Protein AF-A0A3N5GF33-F1 (afdb_monomer)

Structure (mmCIF, N/CA/C/O backbone):
data_AF-A0A3N5GF33-F1
#
_entry.id   AF-A0A3N5GF33-F1
#
loop_
_atom_site.group_PDB
_atom_site.id
_atom_site.type_symbol
_atom_site.label_atom_id
_atom_site.label_alt_id
_atom_site.label_comp_id
_atom_site.label_asym_id
_atom_site.label_entity_id
_atom_site.label_seq_id
_atom_site.pdbx_PDB_ins_code
_atom_site.Cartn_x
_atom_site.Cartn_y
_atom_site.Cartn_z
_atom_site.occupancy
_atom_site.B_iso_or_equiv
_atom_site.auth_seq_id
_atom_site.auth_comp_id
_atom_site.auth_asym_id
_atom_site.auth_atom_id
_atom_site.pdbx_PDB_model_num
ATOM 1 N N . MET A 1 1 ? -25.783 -21.560 2.036 1.00 40.41 1 MET A N 1
ATOM 2 C CA . MET A 1 1 ? -25.844 -22.027 0.626 1.00 40.41 1 MET A CA 1
ATOM 3 C C . MET A 1 1 ? -25.198 -21.087 -0.409 1.00 40.41 1 MET A C 1
ATOM 5 O O . MET A 1 1 ? -24.976 -21.535 -1.526 1.00 40.41 1 MET A O 1
ATOM 9 N N . ALA A 1 2 ? -24.833 -19.836 -0.086 1.00 33.91 2 ALA A N 1
ATOM 10 C CA . ALA A 1 2 ? -24.201 -18.911 -1.046 1.00 33.91 2 ALA A CA 1
ATOM 11 C C . ALA A 1 2 ? -22.709 -19.205 -1.340 1.00 33.91 2 ALA A C 1
ATOM 13 O O . ALA A 1 2 ? -22.246 -19.000 -2.459 1.00 33.91 2 ALA A O 1
ATOM 14 N N . VAL A 1 3 ? -21.974 -19.772 -0.375 1.00 31.70 3 VAL A N 1
ATOM 15 C CA . VAL A 1 3 ? -20.529 -20.075 -0.493 1.00 31.70 3 VAL A CA 1
ATOM 16 C C . VAL A 1 3 ? -20.239 -21.172 -1.531 1.00 31.70 3 VAL A C 1
ATOM 18 O O . VAL A 1 3 ? -19.238 -21.122 -2.237 1.00 31.70 3 VAL A O 1
ATOM 21 N N . LEU A 1 4 ? -21.168 -22.116 -1.713 1.00 34.34 4 LEU A N 1
ATOM 22 C CA . LEU A 1 4 ? -21.047 -23.195 -2.702 1.00 34.34 4 LEU A CA 1
ATOM 23 C C . LEU A 1 4 ? -21.320 -22.743 -4.146 1.00 34.34 4 LEU A C 1
ATOM 25 O O . LEU A 1 4 ? -20.908 -23.430 -5.078 1.00 34.34 4 LEU A O 1
ATOM 29 N N . ARG A 1 5 ? -21.978 -21.592 -4.357 1.00 38.16 5 ARG A N 1
ATOM 30 C CA . ARG A 1 5 ? -22.194 -21.047 -5.709 1.00 38.16 5 ARG A CA 1
ATOM 31 C C . ARG A 1 5 ? -20.987 -20.261 -6.217 1.00 38.16 5 ARG A C 1
ATOM 33 O O . ARG A 1 5 ? -20.698 -20.358 -7.400 1.00 38.16 5 ARG A O 1
ATOM 40 N N . PHE A 1 6 ? -20.236 -19.594 -5.337 1.00 36.59 6 PHE A N 1
ATOM 41 C CA . PHE A 1 6 ? -19.015 -18.867 -5.714 1.00 36.59 6 PHE A CA 1
ATOM 42 C C . PHE A 1 6 ? -17.869 -19.801 -6.138 1.00 36.59 6 PHE A C 1
ATOM 44 O O . PHE A 1 6 ? -17.125 -19.491 -7.065 1.00 36.59 6 PHE A O 1
ATOM 51 N N . ALA A 1 7 ? -17.766 -20.982 -5.519 1.00 38.12 7 ALA A N 1
ATOM 52 C CA . ALA A 1 7 ? -16.772 -21.988 -5.898 1.00 38.12 7 ALA A CA 1
ATOM 53 C C . ALA A 1 7 ? -17.015 -22.564 -7.308 1.00 38.12 7 ALA A C 1
ATOM 55 O O . ALA A 1 7 ? -16.060 -22.850 -8.027 1.00 38.12 7 ALA A O 1
ATOM 56 N N . LYS A 1 8 ? -18.282 -22.679 -7.738 1.00 39.53 8 LYS A N 1
ATOM 57 C CA . LYS A 1 8 ? -18.630 -23.179 -9.078 1.00 39.53 8 LYS A CA 1
ATOM 58 C C . LYS A 1 8 ? -18.378 -22.159 -10.190 1.00 39.53 8 LYS A C 1
ATOM 60 O O . LYS A 1 8 ? -18.007 -22.562 -11.287 1.00 39.53 8 LYS A O 1
ATOM 65 N N . THR A 1 9 ? -18.512 -20.859 -9.927 1.00 40.44 9 THR A N 1
ATOM 66 C CA . THR A 1 9 ? -18.214 -19.825 -10.934 1.00 40.44 9 THR A CA 1
ATOM 67 C C . THR A 1 9 ? -16.718 -19.689 -11.215 1.00 40.44 9 THR A C 1
ATOM 69 O O . THR A 1 9 ? -16.348 -19.412 -12.351 1.00 40.44 9 THR A O 1
ATOM 72 N N . CYS A 1 10 ? -15.849 -19.952 -10.233 1.00 37.81 10 CYS A N 1
ATOM 73 C CA . CYS A 1 10 ? -14.400 -19.968 -10.463 1.00 37.81 10 CYS A CA 1
ATOM 74 C C . CYS A 1 10 ? -13.932 -21.186 -11.276 1.00 37.81 10 CYS A C 1
ATOM 76 O O . CYS A 1 10 ? -12.936 -21.088 -11.980 1.00 37.81 10 CYS A O 1
ATOM 78 N N . GLN A 1 11 ? -14.658 -22.308 -11.222 1.00 40.09 11 GLN A N 1
ATOM 79 C CA . GLN A 1 11 ? -14.333 -23.512 -11.996 1.00 40.09 11 GLN A CA 1
ATOM 80 C C . GLN A 1 11 ? -14.767 -23.409 -13.469 1.00 40.09 11 GLN A C 1
ATOM 82 O O . GLN A 1 11 ? -14.124 -23.982 -14.340 1.00 40.09 11 GLN A O 1
ATOM 87 N N . ALA A 1 12 ? -15.822 -22.641 -13.766 1.00 34.78 12 ALA A N 1
ATOM 88 C CA . ALA A 1 12 ? -16.356 -22.495 -15.125 1.00 34.78 12 ALA A CA 1
ATOM 89 C C . ALA A 1 12 ? -15.527 -21.564 -16.037 1.00 34.78 12 ALA A C 1
ATOM 91 O O . ALA A 1 12 ? -15.687 -21.597 -17.254 1.00 34.78 12 ALA A O 1
ATOM 92 N N . LEU A 1 13 ? -14.628 -20.748 -15.475 1.00 40.69 13 LEU A N 1
ATOM 93 C CA . LEU A 1 13 ? -13.699 -19.910 -16.248 1.00 40.69 13 LEU A CA 1
ATOM 94 C C . LEU A 1 13 ? -12.393 -20.637 -16.623 1.00 40.69 13 LEU A C 1
ATOM 96 O O . LEU A 1 13 ? -11.575 -20.071 -17.345 1.00 40.69 13 LEU A O 1
ATOM 100 N N . ASP A 1 14 ? -12.210 -21.882 -16.171 1.00 41.31 14 ASP A N 1
ATOM 101 C CA . ASP A 1 14 ? -10.966 -22.649 -16.340 1.00 41.31 14 ASP A CA 1
ATOM 102 C C . ASP A 1 14 ? -10.963 -23.535 -17.609 1.00 41.31 14 ASP A C 1
ATOM 104 O O . ASP A 1 14 ? -9.918 -24.010 -18.048 1.00 41.31 14 ASP A O 1
ATOM 108 N N . GLU A 1 15 ? -12.115 -23.726 -18.269 1.00 41.72 15 GLU A N 1
ATOM 109 C CA . GLU A 1 15 ? -12.218 -24.637 -19.426 1.00 41.72 15 GLU A CA 1
ATOM 110 C C . GLU A 1 15 ? -11.879 -24.001 -20.789 1.00 41.72 15 GLU A C 1
ATOM 112 O O . GLU A 1 15 ? -11.616 -24.722 -21.753 1.00 41.72 15 GLU A O 1
ATOM 117 N N . VAL A 1 16 ? -11.803 -22.669 -20.895 1.00 45.97 16 VAL A N 1
ATOM 118 C CA . VAL A 1 16 ? -11.575 -21.976 -22.188 1.00 45.97 16 VAL A CA 1
ATOM 119 C C . VAL A 1 16 ? -10.095 -21.609 -22.426 1.00 45.97 16 VAL A C 1
ATOM 121 O O . VAL A 1 16 ? -9.706 -21.249 -23.534 1.00 45.97 16 VAL A O 1
ATOM 124 N N . GLY A 1 17 ? -9.217 -21.764 -21.429 1.00 37.19 17 GLY A N 1
ATOM 125 C CA . GLY A 1 17 ? -7.840 -21.246 -21.459 1.00 37.19 17 GLY A CA 1
ATOM 126 C C . GLY A 1 17 ? -6.741 -22.303 -21.350 1.00 37.19 17 GLY A C 1
ATOM 127 O O . GLY A 1 17 ? -5.888 -22.224 -20.469 1.00 37.19 17 GLY A O 1
ATOM 128 N N . ARG A 1 18 ? -6.724 -23.307 -22.232 1.00 47.50 18 ARG A N 1
ATOM 129 C CA . ARG A 1 18 ? -5.668 -24.333 -22.253 1.00 47.50 18 ARG A CA 1
ATOM 130 C C . ARG A 1 18 ? -4.284 -23.686 -22.497 1.00 47.50 18 ARG A C 1
ATOM 132 O O . ARG A 1 18 ? -4.058 -23.093 -23.546 1.00 47.50 18 ARG A O 1
ATOM 139 N N . LYS A 1 19 ? -3.351 -23.939 -21.563 1.00 42.91 19 LYS A N 1
ATOM 140 C CA . LYS A 1 19 ? -1.894 -23.636 -21.539 1.00 42.91 19 LYS A CA 1
ATOM 141 C C . LYS A 1 19 ? -1.461 -22.346 -20.827 1.00 42.91 19 LYS A C 1
ATOM 143 O O . LYS A 1 19 ? -0.896 -21.441 -21.429 1.00 42.91 19 LYS A O 1
ATOM 148 N N . LYS A 1 20 ? -1.563 -22.366 -19.499 1.00 35.12 20 LYS A N 1
ATOM 149 C CA . LYS A 1 20 ? -0.428 -22.233 -18.563 1.00 35.12 20 LYS A CA 1
ATOM 150 C C . LYS A 1 20 ? -0.951 -22.688 -17.204 1.00 35.12 20 LYS A C 1
ATOM 152 O O . LYS A 1 20 ? -1.922 -22.120 -16.722 1.00 35.12 20 LYS A O 1
ATOM 157 N N . CYS A 1 21 ? -0.339 -23.708 -16.602 1.00 37.06 21 CYS A N 1
ATOM 158 C CA . CYS A 1 21 ? -0.572 -24.029 -15.197 1.00 37.06 21 CYS A CA 1
ATOM 159 C C . CYS A 1 21 ? -0.094 -22.836 -14.366 1.00 37.06 21 CYS A C 1
ATOM 161 O O . CYS A 1 21 ? 1.065 -22.770 -13.962 1.00 37.06 21 CYS A O 1
ATOM 163 N N . VAL A 1 22 ? -0.969 -21.855 -14.161 1.00 45.47 22 VAL A N 1
ATOM 164 C CA . VAL A 1 22 ? -0.790 -20.850 -13.125 1.00 45.47 22 VAL A CA 1
ATOM 165 C C . VAL A 1 22 ? -1.074 -21.603 -11.841 1.00 45.47 22 VAL A C 1
ATOM 167 O O . VAL A 1 22 ? -2.223 -21.749 -11.434 1.00 45.47 22 VAL A O 1
ATOM 170 N N . VAL A 1 23 ? -0.023 -22.159 -11.237 1.00 40.88 23 VAL A N 1
ATOM 171 C CA . VAL A 1 23 ? -0.086 -22.549 -9.832 1.00 40.88 23 VAL A CA 1
ATOM 172 C C . VAL A 1 23 ? -0.647 -21.319 -9.118 1.00 40.88 23 VAL A C 1
ATOM 174 O O . VAL A 1 23 ? -0.046 -20.251 -9.257 1.00 40.88 23 VAL A O 1
ATOM 177 N N . PRO A 1 24 ? -1.815 -21.398 -8.454 1.00 47.22 24 PRO A N 1
ATOM 178 C CA . PRO A 1 24 ? -2.313 -20.269 -7.690 1.00 47.22 24 PRO A CA 1
ATOM 179 C C . PRO A 1 24 ? -1.207 -19.903 -6.711 1.00 47.22 24 PRO A C 1
ATOM 181 O O . PRO A 1 24 ? -0.824 -20.730 -5.878 1.00 47.22 24 PRO A O 1
ATOM 184 N N . ASP A 1 25 ? -0.651 -18.710 -6.921 1.00 62.53 25 ASP A N 1
ATOM 185 C CA . ASP A 1 25 ? 0.503 -18.184 -6.211 1.00 62.53 25 ASP A CA 1
ATOM 186 C C . ASP A 1 25 ? 0.297 -18.455 -4.716 1.00 62.53 25 ASP A C 1
ATOM 188 O O . ASP A 1 25 ? -0.784 -18.195 -4.177 1.00 62.53 25 ASP A O 1
ATOM 192 N N . LEU A 1 26 ? 1.291 -19.050 -4.051 1.00 54.47 26 LEU A N 1
ATOM 193 C CA . LEU A 1 26 ? 1.230 -19.387 -2.624 1.00 54.47 26 LEU A CA 1
ATOM 194 C C . LEU A 1 26 ? 0.767 -18.170 -1.803 1.00 54.47 26 LEU A C 1
ATOM 196 O O . LEU A 1 26 ? 0.057 -18.323 -0.810 1.00 54.47 26 LEU A O 1
ATOM 200 N N . ARG A 1 27 ? 1.080 -16.964 -2.295 1.00 49.62 27 ARG A N 1
ATOM 201 C CA . ARG A 1 27 ? 0.626 -15.668 -1.786 1.00 49.62 27 ARG A CA 1
ATOM 202 C C . ARG A 1 27 ? -0.897 -15.496 -1.798 1.00 49.62 27 ARG A C 1
ATOM 204 O O . ARG A 1 27 ? -1.445 -15.018 -0.814 1.00 49.62 27 ARG A O 1
ATOM 211 N N . VAL A 1 28 ? -1.599 -15.937 -2.844 1.00 56.94 28 VAL A N 1
ATOM 212 C CA . VAL A 1 28 ? -3.072 -15.878 -2.943 1.00 56.94 28 VAL A CA 1
ATOM 213 C C . VAL A 1 28 ? -3.725 -16.858 -1.969 1.00 56.94 28 VAL A C 1
ATOM 215 O O . VAL A 1 28 ? -4.703 -16.520 -1.306 1.00 56.94 28 VAL A O 1
ATOM 218 N N . LYS A 1 29 ? -3.158 -18.061 -1.818 1.00 62.16 29 LYS A N 1
ATOM 219 C CA . LYS A 1 29 ? -3.646 -19.042 -0.836 1.00 62.16 29 LYS A CA 1
ATOM 220 C C . LYS A 1 29 ? -3.436 -18.563 0.600 1.00 62.16 29 LYS A C 1
ATOM 222 O O . LYS A 1 29 ? -4.350 -18.689 1.411 1.00 62.16 29 LYS A O 1
ATOM 227 N N . LEU A 1 30 ? -2.277 -17.970 0.899 1.00 59.03 30 LEU A N 1
ATOM 228 C CA . LEU A 1 30 ? -2.012 -17.351 2.199 1.00 59.03 30 LEU A CA 1
ATOM 229 C C . LEU A 1 30 ? -2.951 -16.166 2.451 1.00 59.03 30 LEU A C 1
ATOM 231 O O . LEU A 1 30 ? -3.489 -16.038 3.547 1.00 59.03 30 LEU A O 1
ATOM 235 N N . ALA A 1 31 ? -3.198 -15.342 1.428 1.00 56.88 31 ALA A N 1
ATOM 236 C CA . ALA A 1 31 ? -4.111 -14.213 1.519 1.00 56.88 31 ALA A CA 1
ATOM 237 C C . ALA A 1 31 ? -5.531 -14.673 1.885 1.00 56.88 31 ALA A C 1
ATOM 239 O O . ALA A 1 31 ? -6.108 -14.174 2.850 1.00 56.88 31 ALA A O 1
ATOM 240 N N . CYS A 1 32 ? -6.061 -15.685 1.190 1.00 57.69 32 CYS A N 1
ATOM 241 C CA . CYS A 1 32 ? -7.362 -16.274 1.507 1.00 57.69 32 CYS A CA 1
ATOM 242 C C . CYS A 1 32 ? -7.402 -16.919 2.901 1.00 57.69 32 CYS A C 1
ATOM 244 O O . CYS A 1 32 ? -8.411 -16.789 3.589 1.00 57.69 32 CYS A O 1
ATOM 246 N N . LEU A 1 33 ? -6.321 -17.577 3.336 1.00 62.50 33 LEU A N 1
ATOM 247 C CA . LEU A 1 33 ? -6.231 -18.189 4.665 1.00 62.50 33 LEU A CA 1
ATOM 248 C C . LEU A 1 33 ? -6.250 -17.131 5.777 1.00 62.50 33 LEU A C 1
ATOM 250 O O . LEU A 1 33 ? -6.974 -17.288 6.751 1.00 62.50 33 LEU A O 1
ATOM 254 N N . VAL A 1 34 ? -5.502 -16.038 5.615 1.00 62.59 34 VAL A N 1
ATOM 255 C CA . VAL A 1 34 ? -5.442 -14.938 6.590 1.00 62.59 34 VAL A CA 1
ATOM 256 C C . VAL A 1 34 ? -6.761 -14.162 6.640 1.00 62.59 34 VAL A C 1
ATOM 258 O O . VAL A 1 34 ? -7.210 -13.777 7.715 1.00 62.59 34 VAL A O 1
ATOM 261 N N . ILE A 1 35 ? -7.436 -13.976 5.500 1.00 61.88 35 ILE A N 1
ATOM 262 C CA . ILE A 1 35 ? -8.801 -13.429 5.478 1.00 61.88 35 ILE A CA 1
ATOM 263 C C . ILE A 1 35 ? -9.757 -14.389 6.204 1.00 61.88 35 ILE A C 1
ATOM 265 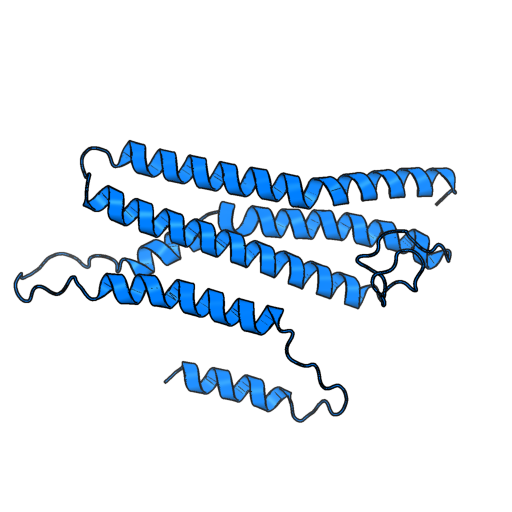O O . ILE A 1 35 ? -10.544 -13.953 7.040 1.00 61.88 35 ILE A O 1
ATOM 269 N N . ALA A 1 36 ? -9.665 -15.699 5.956 1.00 58.47 36 ALA A N 1
ATOM 270 C CA . ALA A 1 36 ? -10.501 -16.687 6.634 1.00 58.47 36 ALA A CA 1
ATOM 271 C C . ALA A 1 36 ? -10.257 -16.729 8.156 1.00 58.47 36 ALA A C 1
ATOM 273 O O . ALA A 1 36 ? -11.220 -16.814 8.917 1.00 58.47 36 ALA A O 1
ATOM 274 N N . THR A 1 37 ? -9.010 -16.603 8.624 1.00 59.44 37 THR A N 1
ATOM 275 C CA . THR A 1 37 ? -8.700 -16.559 10.064 1.00 59.44 37 THR A CA 1
ATOM 276 C C . THR A 1 37 ? -9.130 -15.243 10.714 1.00 59.44 37 THR A C 1
ATOM 278 O O . THR A 1 37 ? -9.663 -15.271 11.823 1.00 59.44 37 THR A O 1
ATOM 281 N N . LEU A 1 38 ? -9.010 -14.109 10.016 1.00 57.44 38 LEU A N 1
ATOM 282 C CA . LEU A 1 38 ? -9.509 -12.807 10.478 1.00 57.44 38 LEU A CA 1
ATOM 283 C C . LEU A 1 38 ? -11.019 -12.782 10.731 1.00 57.44 38 LEU A C 1
ATOM 285 O O . LEU A 1 38 ? -11.467 -12.075 11.630 1.00 57.44 38 LEU A O 1
ATOM 289 N N . PHE A 1 39 ? -11.801 -13.538 9.957 1.00 56.06 39 PHE A N 1
ATOM 290 C CA . PHE A 1 39 ? -13.246 -13.662 10.165 1.00 56.06 39 PHE A CA 1
ATOM 291 C C . PHE A 1 39 ? -13.619 -14.792 11.139 1.00 56.06 39 PHE A C 1
ATOM 293 O O . PHE A 1 39 ? -14.649 -14.701 11.806 1.00 56.06 39 PHE A O 1
ATO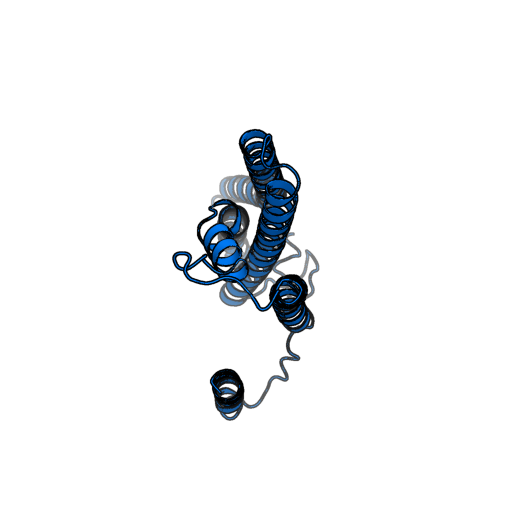M 300 N N . ALA A 1 40 ? -12.790 -15.831 11.278 1.00 54.53 40 ALA A N 1
ATOM 301 C CA . ALA A 1 40 ? -13.059 -16.948 12.186 1.00 54.53 40 ALA A CA 1
ATOM 302 C C . ALA A 1 40 ? -12.822 -16.602 13.670 1.00 54.53 40 ALA A C 1
ATOM 304 O O . ALA A 1 40 ? -13.605 -17.016 14.525 1.00 54.53 40 ALA A O 1
ATOM 305 N N . VAL A 1 41 ? -11.785 -15.818 13.991 1.00 56.22 41 VAL A N 1
ATOM 306 C CA . VAL A 1 41 ? -11.419 -15.498 15.388 1.00 56.22 41 VAL A CA 1
ATOM 307 C C . VAL A 1 41 ? -12.473 -14.633 16.110 1.00 56.22 41 VAL A C 1
ATOM 309 O O . VAL A 1 41 ? -12.834 -14.969 17.239 1.00 56.22 41 VAL A O 1
ATOM 312 N N . PRO A 1 42 ? -13.056 -13.579 15.502 1.00 54.03 42 PRO A N 1
ATOM 313 C CA . PRO A 1 42 ? -14.140 -12.820 16.129 1.00 54.03 42 PRO A CA 1
ATOM 314 C C . PRO A 1 42 ? -15.433 -13.630 16.274 1.00 54.03 42 PRO A C 1
ATOM 316 O O . PRO A 1 42 ? -16.162 -13.431 17.242 1.00 54.03 42 PRO A O 1
ATOM 319 N N . CYS A 1 43 ? -15.714 -14.556 15.347 1.00 52.34 43 CYS A N 1
ATOM 320 C CA . CYS A 1 43 ? -16.870 -15.451 15.437 1.00 52.34 43 CYS A CA 1
ATOM 321 C C . CYS A 1 43 ? -16.754 -16.421 16.619 1.00 52.34 43 CYS A C 1
ATOM 323 O O . CYS A 1 43 ? -17.738 -16.615 17.327 1.00 52.34 43 CYS A O 1
ATOM 325 N N . ALA A 1 44 ? -15.564 -16.973 16.875 1.00 52.75 44 ALA A N 1
ATOM 326 C CA . ALA A 1 44 ? -15.337 -17.856 18.019 1.00 52.75 44 ALA A CA 1
ATOM 327 C C . ALA A 1 44 ? -15.477 -17.115 19.363 1.00 52.75 44 ALA A C 1
ATOM 329 O O . ALA A 1 44 ? -16.070 -17.639 20.299 1.00 52.75 44 ALA A O 1
ATOM 330 N N . LEU A 1 45 ? -15.009 -15.864 19.448 1.00 53.00 45 LEU A N 1
ATOM 331 C CA . LEU A 1 45 ? -15.121 -15.045 20.666 1.00 53.00 45 LEU A CA 1
ATOM 332 C C . LEU A 1 45 ? -16.522 -14.445 20.889 1.00 53.00 45 LEU A C 1
ATOM 334 O O . LEU A 1 45 ? -16.819 -13.975 21.986 1.00 53.00 45 LEU A O 1
ATOM 338 N N . ALA A 1 46 ? -17.382 -14.430 19.867 1.00 52.66 46 ALA A N 1
ATOM 339 C CA . ALA A 1 46 ? -18.756 -13.939 19.975 1.00 52.66 46 ALA A CA 1
ATOM 340 C C . ALA A 1 46 ? -19.746 -14.999 20.494 1.00 52.66 46 ALA A C 1
ATOM 342 O O . ALA A 1 46 ? -20.847 -14.634 20.906 1.00 52.66 46 ALA A O 1
ATOM 343 N N . GLN A 1 47 ? -19.379 -16.286 20.486 1.00 53.75 47 GLN A N 1
ATOM 344 C CA . GLN A 1 47 ? -20.276 -17.382 20.877 1.00 53.75 47 GLN A CA 1
ATOM 345 C C . GLN A 1 47 ? -20.351 -17.635 22.392 1.00 53.75 47 GLN A C 1
ATOM 347 O O . GLN A 1 47 ? -21.312 -18.246 22.842 1.00 53.75 47 GLN A O 1
ATOM 352 N N . ASP A 1 48 ? -19.434 -17.088 23.193 1.00 45.28 48 ASP A N 1
ATOM 353 C CA . ASP A 1 48 ? -19.395 -17.302 24.654 1.00 45.28 48 ASP A CA 1
ATOM 354 C C . ASP A 1 48 ? -20.328 -16.369 25.466 1.00 45.28 48 ASP A C 1
ATOM 356 O O . ASP A 1 48 ? -20.212 -16.243 26.683 1.00 45.28 48 ASP A O 1
ATOM 360 N N . GLY A 1 49 ? -21.258 -15.670 24.804 1.00 47.12 49 GLY A N 1
ATOM 361 C CA . GLY A 1 49 ? -22.127 -14.657 25.422 1.00 47.12 49 GLY A CA 1
ATOM 362 C C . GLY A 1 49 ? -23.593 -15.049 25.635 1.00 47.12 49 GLY A C 1
ATOM 363 O O . GLY A 1 49 ? -24.370 -14.209 26.090 1.00 47.12 49 GLY A O 1
ATOM 364 N N . SER A 1 50 ? -24.018 -16.268 25.289 1.00 42.50 50 SER A N 1
ATOM 365 C CA . SER A 1 50 ? -25.428 -16.667 25.393 1.00 42.50 50 SER A CA 1
ATOM 366 C C . SER A 1 50 ? -25.804 -17.092 26.818 1.00 42.50 50 SER A C 1
ATOM 368 O O . SER A 1 50 ? -25.870 -18.280 27.123 1.00 42.50 50 SER A O 1
ATOM 370 N N . ASN A 1 51 ? -26.096 -16.118 27.683 1.00 44.59 51 ASN A N 1
ATOM 371 C CA . ASN A 1 51 ? -26.936 -16.346 28.861 1.00 44.59 51 ASN A CA 1
ATOM 372 C C . ASN A 1 51 ? -28.409 -16.416 28.407 1.00 44.59 51 ASN A C 1
ATOM 374 O O . ASN A 1 51 ? -28.916 -15.425 27.873 1.00 44.59 51 ASN A O 1
ATOM 378 N N . PRO A 1 52 ? -29.125 -17.539 28.604 1.00 43.88 52 PRO A N 1
ATOM 379 C CA . PRO A 1 52 ? -30.534 -17.643 28.257 1.00 43.88 52 PRO A CA 1
ATOM 380 C C . PRO A 1 52 ? -31.362 -17.044 29.396 1.00 43.88 52 PRO A C 1
ATOM 382 O O . PRO A 1 52 ? -31.727 -17.726 30.348 1.00 43.88 52 PRO A O 1
ATOM 385 N N . GLY A 1 53 ? -31.639 -15.746 29.320 1.00 45.34 53 GLY A N 1
ATOM 386 C CA . GLY A 1 53 ? -32.592 -15.121 30.230 1.00 45.34 53 GLY A CA 1
ATOM 387 C C . GLY A 1 53 ? -32.395 -13.627 30.364 1.00 45.34 53 GLY A C 1
ATOM 388 O O . GLY A 1 53 ? -31.730 -13.190 31.293 1.00 45.34 53 GLY A O 1
ATOM 389 N N . SER A 1 54 ? -32.981 -12.847 29.456 1.00 40.53 54 SER A N 1
ATOM 390 C CA . SER A 1 54 ? -33.426 -11.465 29.690 1.00 40.53 54 SER A CA 1
ATOM 391 C C . SER A 1 54 ? -34.252 -11.003 28.490 1.00 40.53 54 SER A C 1
ATOM 393 O O . SER A 1 54 ? -33.786 -11.061 27.356 1.00 40.53 54 SER A O 1
ATOM 395 N N . ALA A 1 55 ? -35.483 -10.588 28.767 1.00 47.22 55 ALA A N 1
ATOM 396 C CA . ALA A 1 55 ? -36.429 -9.992 27.836 1.00 47.22 55 ALA A CA 1
ATOM 397 C C . ALA A 1 55 ? -35.965 -8.615 27.310 1.00 47.22 55 ALA A C 1
ATOM 399 O O . ALA A 1 55 ? -35.170 -7.944 27.964 1.00 47.22 55 ALA A O 1
ATOM 400 N N . ASP A 1 56 ? -36.497 -8.232 26.143 1.00 52.06 56 ASP A N 1
ATOM 401 C CA . ASP A 1 56 ? -36.598 -6.878 25.566 1.00 52.06 56 ASP A CA 1
ATOM 402 C C . ASP A 1 56 ? -35.469 -5.872 25.863 1.00 52.06 56 ASP A C 1
ATOM 404 O O . ASP A 1 56 ? -35.545 -5.066 26.789 1.00 52.06 56 ASP A O 1
ATOM 408 N N . LEU A 1 57 ? -34.472 -5.814 24.973 1.00 46.69 57 LEU A N 1
ATOM 409 C CA . LEU A 1 57 ? -33.620 -4.636 24.773 1.00 46.69 57 LEU A CA 1
ATOM 410 C C . LEU A 1 57 ? -33.402 -4.421 23.263 1.00 46.69 57 LEU A C 1
ATOM 412 O O . LEU A 1 57 ? -33.293 -5.402 22.526 1.00 46.69 57 LEU A O 1
ATOM 416 N N . PRO A 1 58 ? -33.346 -3.160 22.791 1.00 47.75 58 PRO A N 1
ATOM 417 C CA . PRO A 1 58 ? -33.296 -2.832 21.368 1.00 47.75 58 PRO A CA 1
ATOM 418 C C . PRO A 1 58 ? -32.062 -3.456 20.712 1.00 47.75 58 PRO A C 1
ATOM 420 O O . PRO A 1 58 ? -30.980 -3.390 21.298 1.00 47.75 58 PRO A O 1
ATOM 423 N N . ASP A 1 59 ? -32.260 -4.035 19.519 1.00 49.62 59 ASP A N 1
ATOM 424 C CA . ASP A 1 59 ? -31.270 -4.654 18.621 1.00 49.62 59 ASP A CA 1
ATOM 425 C C . ASP A 1 59 ? -29.831 -4.194 18.909 1.00 49.62 59 ASP A C 1
ATOM 427 O O . ASP A 1 59 ? -29.361 -3.174 18.394 1.00 49.62 59 ASP A O 1
ATOM 431 N N . GLN A 1 60 ? -29.109 -4.932 19.762 1.00 56.94 60 GLN A N 1
ATOM 432 C CA . GLN A 1 60 ? -27.685 -4.675 19.944 1.00 56.94 60 GLN A CA 1
ATOM 433 C C . GLN A 1 60 ? -26.983 -5.076 18.644 1.00 56.94 60 GLN A C 1
ATOM 435 O O . GLN A 1 60 ? -27.056 -6.247 18.257 1.00 56.94 60 GLN A O 1
ATOM 440 N N . PRO A 1 61 ? -26.301 -4.147 17.950 1.00 63.28 61 PRO A N 1
ATOM 441 C CA . PRO A 1 61 ? -25.599 -4.487 16.726 1.00 63.28 61 PRO A CA 1
ATOM 442 C C . PRO A 1 61 ? -24.550 -5.561 17.025 1.00 63.28 61 PRO A C 1
ATOM 444 O O . PRO A 1 61 ? -23.830 -5.505 18.026 1.00 63.28 61 PRO A O 1
ATOM 447 N N . SER A 1 62 ? -24.492 -6.584 16.170 1.00 80.50 62 SER A N 1
ATOM 448 C CA . SER A 1 62 ? -23.548 -7.684 16.361 1.00 80.50 62 SER A CA 1
ATOM 449 C C . SER A 1 62 ? -22.108 -7.154 16.382 1.00 80.50 62 SER A C 1
ATOM 451 O O . SER A 1 62 ? -21.722 -6.335 15.547 1.00 80.50 62 SER A O 1
ATOM 453 N N . LEU A 1 63 ? -21.290 -7.643 17.320 1.00 78.94 63 LEU A 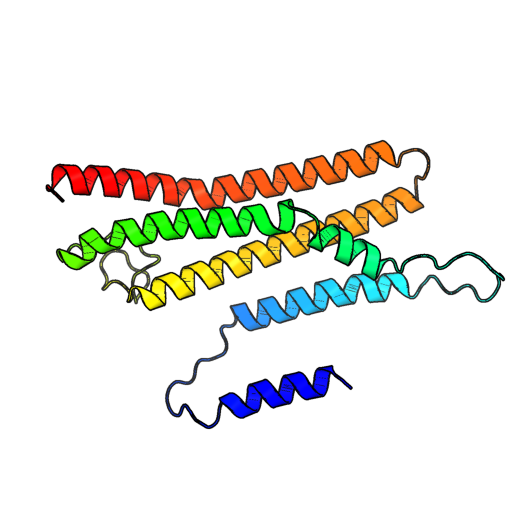N 1
ATOM 454 C CA . LEU A 1 63 ? -19.888 -7.223 17.464 1.00 78.94 63 LEU A CA 1
ATOM 455 C C . LEU A 1 63 ? -19.108 -7.373 16.152 1.00 78.94 63 LEU A C 1
ATOM 457 O O . LEU A 1 63 ? -18.278 -6.529 15.821 1.00 78.94 63 LEU A O 1
ATOM 461 N N . VAL A 1 64 ? -19.399 -8.435 15.399 1.00 80.56 64 VAL A N 1
ATOM 462 C CA . VAL A 1 64 ? -18.800 -8.690 14.087 1.00 80.56 64 VAL A CA 1
ATOM 463 C C . VAL A 1 64 ? -19.157 -7.569 13.114 1.00 80.56 64 VAL A C 1
ATOM 465 O O . VAL A 1 64 ? -18.261 -6.998 12.500 1.00 80.56 64 VAL A O 1
ATOM 468 N N . TRP A 1 65 ? -20.436 -7.197 13.024 1.00 86.81 65 TRP A N 1
ATOM 469 C CA . TRP A 1 65 ? -20.879 -6.108 12.157 1.00 86.81 65 TRP A CA 1
ATOM 470 C C . TRP A 1 65 ? -20.258 -4.763 12.538 1.00 86.81 65 TRP A C 1
ATOM 472 O O . TRP A 1 65 ? -19.793 -4.035 11.661 1.00 86.81 65 TRP A O 1
ATOM 482 N N . ASP A 1 66 ? -20.176 -4.457 13.832 1.00 85.44 66 ASP A N 1
ATOM 483 C CA . ASP A 1 66 ? -19.552 -3.224 14.316 1.00 85.44 66 ASP A CA 1
ATOM 484 C C . ASP A 1 66 ? -18.065 -3.153 13.955 1.00 85.44 66 ASP A C 1
ATOM 486 O O . ASP A 1 66 ? -17.587 -2.114 13.494 1.00 85.44 66 ASP A O 1
ATOM 490 N N . VAL A 1 67 ? -17.327 -4.254 14.133 1.00 87.31 67 VAL A N 1
ATOM 491 C CA . VAL A 1 67 ? -15.909 -4.338 13.757 1.00 87.31 67 VAL A CA 1
ATOM 492 C C . VAL A 1 67 ? -15.749 -4.213 12.245 1.00 87.31 67 VAL A C 1
ATOM 494 O O . VAL A 1 67 ? -14.943 -3.406 11.789 1.00 87.31 67 VAL A O 1
ATOM 497 N N . THR A 1 68 ? -16.540 -4.948 11.461 1.00 85.56 68 THR A N 1
ATOM 498 C CA . THR A 1 68 ? -16.495 -4.883 9.996 1.00 85.56 68 THR A CA 1
ATOM 499 C C . THR A 1 68 ? -16.784 -3.471 9.497 1.00 85.56 68 THR A C 1
ATOM 501 O O . THR A 1 68 ? -16.011 -2.939 8.704 1.00 85.56 68 THR A O 1
ATOM 504 N N . LYS A 1 69 ? -17.842 -2.825 9.996 1.00 89.88 69 LYS A N 1
ATOM 505 C CA . LYS A 1 69 ? -18.204 -1.458 9.612 1.00 89.88 69 LYS A CA 1
ATOM 506 C C . LYS A 1 69 ? -17.116 -0.459 9.994 1.00 89.88 69 LYS A C 1
ATOM 508 O O . LYS A 1 69 ? -16.759 0.377 9.169 1.00 89.88 69 LYS A O 1
ATOM 513 N N . LYS A 1 70 ? -16.571 -0.546 11.213 1.00 88.31 70 LYS A N 1
ATOM 514 C CA . LYS A 1 70 ? -15.473 0.329 11.648 1.00 88.31 70 LYS A CA 1
ATOM 515 C C . LYS A 1 70 ? -14.250 0.162 10.757 1.00 88.31 70 LYS A C 1
ATOM 517 O O . LYS A 1 70 ? -13.712 1.168 10.329 1.00 88.31 70 LYS A O 1
ATOM 522 N N . THR A 1 71 ? -13.843 -1.066 10.444 1.00 88.81 71 THR A N 1
ATOM 523 C CA . THR A 1 71 ? -12.681 -1.314 9.580 1.00 88.81 71 THR A CA 1
ATOM 524 C C . THR A 1 71 ? -12.918 -0.840 8.143 1.00 88.81 71 THR A C 1
ATOM 526 O O . THR A 1 71 ? -12.043 -0.200 7.568 1.00 88.81 71 THR A O 1
ATOM 529 N N . LEU A 1 72 ? -14.091 -1.109 7.559 1.00 89.56 72 LEU A N 1
ATOM 530 C CA . LEU A 1 72 ? -14.410 -0.707 6.181 1.00 89.56 72 LEU A CA 1
ATOM 531 C C . LEU A 1 72 ? -14.576 0.805 6.008 1.00 89.56 72 LEU A C 1
ATOM 533 O O . LEU A 1 72 ? -14.388 1.319 4.914 1.00 89.56 72 LEU A O 1
ATOM 537 N N . LEU A 1 73 ? -14.962 1.525 7.058 1.00 92.62 73 LEU A N 1
ATOM 538 C CA . LEU A 1 73 ? -15.085 2.984 7.014 1.00 92.62 73 LEU A CA 1
ATOM 539 C C . LEU A 1 73 ? -13.822 3.700 7.503 1.00 92.62 73 LEU A C 1
ATOM 541 O O . LEU A 1 73 ? -13.775 4.928 7.485 1.00 92.62 73 LEU A O 1
ATOM 545 N N . ASP A 1 74 ? -12.807 2.957 7.946 1.00 90.12 74 ASP A N 1
ATOM 546 C CA . ASP A 1 74 ? -11.559 3.539 8.413 1.00 90.12 74 ASP A CA 1
ATOM 547 C C . ASP A 1 74 ? -10.663 3.901 7.215 1.00 90.12 74 ASP A C 1
ATOM 549 O O . ASP A 1 74 ? -10.239 3.010 6.470 1.00 90.12 74 ASP A O 1
ATOM 553 N N . PRO A 1 75 ? -10.325 5.187 7.009 1.00 92.00 75 PRO A N 1
ATOM 554 C CA . PRO A 1 75 ? -9.445 5.585 5.915 1.00 92.00 75 PRO A CA 1
ATOM 555 C C . PRO A 1 75 ? -8.046 4.962 6.033 1.00 92.00 75 PRO A C 1
ATOM 557 O O . PRO A 1 75 ? -7.399 4.724 5.011 1.00 92.00 75 PRO A O 1
ATOM 560 N N . THR A 1 76 ? -7.584 4.634 7.247 1.00 91.56 76 THR A N 1
ATOM 561 C CA . THR A 1 76 ? -6.279 3.986 7.472 1.00 91.56 76 THR A CA 1
ATOM 562 C C . THR A 1 76 ? -6.224 2.555 6.929 1.00 91.56 76 THR A C 1
ATOM 564 O O . THR A 1 76 ? -5.134 2.030 6.698 1.00 91.56 76 THR A O 1
ATOM 567 N N . THR A 1 77 ? -7.384 1.948 6.640 1.00 91.19 77 THR A N 1
ATOM 568 C CA . THR A 1 77 ? -7.478 0.649 5.963 1.00 91.19 77 THR A CA 1
ATOM 569 C C . THR A 1 77 ? -6.977 0.742 4.523 1.00 91.19 77 THR A C 1
ATOM 571 O O . THR A 1 77 ? -6.270 -0.144 4.056 1.00 91.19 77 THR A O 1
ATOM 574 N N . TYR A 1 78 ? -7.313 1.823 3.815 1.00 92.50 78 TYR A N 1
ATOM 575 C CA . TYR A 1 78 ? -7.067 1.947 2.375 1.00 92.50 78 TYR A CA 1
ATOM 576 C C . TYR A 1 78 ? -5.874 2.840 2.044 1.00 92.50 78 TYR A C 1
ATOM 578 O O . TYR A 1 78 ? -5.204 2.608 1.038 1.00 92.50 78 TYR A O 1
ATOM 586 N N . ALA A 1 79 ? -5.593 3.849 2.875 1.00 92.88 79 ALA A N 1
ATOM 587 C CA . ALA A 1 79 ? -4.587 4.865 2.579 1.00 92.88 79 ALA A CA 1
ATOM 588 C C . ALA A 1 79 ? -3.194 4.284 2.254 1.00 92.88 79 ALA A C 1
ATOM 590 O O . ALA A 1 79 ? -2.648 4.666 1.218 1.00 92.88 79 ALA A O 1
ATOM 591 N N . PRO A 1 80 ? -2.636 3.319 3.019 1.00 91.81 80 PRO A N 1
ATOM 592 C CA . PRO A 1 80 ? -1.323 2.754 2.698 1.00 91.81 80 PRO A CA 1
ATOM 593 C C . PRO A 1 80 ? -1.294 2.029 1.349 1.00 91.81 80 PRO A C 1
ATOM 595 O O . PRO A 1 80 ? -0.338 2.170 0.587 1.00 91.81 80 PRO A O 1
ATOM 598 N N . ALA A 1 81 ? -2.361 1.294 1.023 1.00 91.81 81 ALA A N 1
ATOM 599 C CA . ALA A 1 81 ? -2.478 0.574 -0.239 1.00 91.81 81 ALA A CA 1
ATOM 600 C C . ALA A 1 81 ? -2.578 1.535 -1.431 1.00 91.81 81 ALA A C 1
ATOM 602 O O . ALA A 1 81 ? -1.881 1.353 -2.425 1.00 91.81 81 ALA A O 1
ATOM 603 N N . VAL A 1 82 ? -3.397 2.586 -1.313 1.00 92.88 82 VAL A N 1
ATOM 604 C CA . VAL A 1 82 ? -3.563 3.611 -2.357 1.00 92.88 82 VAL A CA 1
ATOM 605 C C . VAL A 1 82 ? -2.263 4.383 -2.583 1.00 92.88 82 VAL A C 1
ATOM 607 O O . VAL A 1 82 ? -1.848 4.565 -3.727 1.00 92.88 82 VAL A O 1
ATOM 610 N N . LEU A 1 83 ? -1.591 4.805 -1.509 1.00 92.62 83 LEU A N 1
ATOM 611 C CA . LEU A 1 83 ? -0.324 5.532 -1.608 1.00 92.62 83 LEU A CA 1
ATOM 612 C C . LEU A 1 83 ? 0.780 4.659 -2.205 1.00 92.62 83 LEU A C 1
ATOM 614 O O . LEU A 1 83 ? 1.519 5.113 -3.080 1.00 92.62 83 LEU A O 1
ATOM 618 N N . SER A 1 84 ? 0.873 3.396 -1.788 1.00 93.38 84 SER A N 1
ATOM 619 C CA . SER A 1 84 ? 1.826 2.457 -2.378 1.00 93.38 84 SER A CA 1
ATOM 620 C C . SER A 1 84 ? 1.532 2.211 -3.857 1.00 93.38 84 SER A C 1
ATOM 622 O O . SER A 1 84 ? 2.457 2.280 -4.664 1.00 93.38 84 SER A O 1
ATOM 624 N N . TYR A 1 85 ? 0.265 2.012 -4.236 1.00 94.50 85 TYR A N 1
ATOM 625 C CA . TYR A 1 85 ? -0.132 1.851 -5.636 1.00 94.50 85 TYR A CA 1
ATOM 626 C C . TYR A 1 85 ? 0.309 3.048 -6.478 1.00 94.50 85 TYR A C 1
ATOM 628 O O . TYR A 1 85 ? 1.010 2.882 -7.473 1.00 94.50 85 TYR A O 1
ATOM 636 N N . GLY A 1 86 ? -0.070 4.259 -6.056 1.00 95.00 86 GLY A N 1
ATOM 637 C CA . GLY A 1 86 ? 0.216 5.484 -6.798 1.00 95.00 86 GLY A CA 1
ATOM 638 C C . GLY A 1 86 ? 1.713 5.741 -6.941 1.00 95.00 86 GLY A C 1
ATOM 639 O O . GLY A 1 86 ? 2.193 5.999 -8.040 1.00 95.00 86 GLY A O 1
ATOM 640 N N . THR A 1 87 ? 2.470 5.611 -5.852 1.00 93.75 87 THR A N 1
ATOM 641 C CA . THR A 1 87 ? 3.920 5.863 -5.878 1.00 93.75 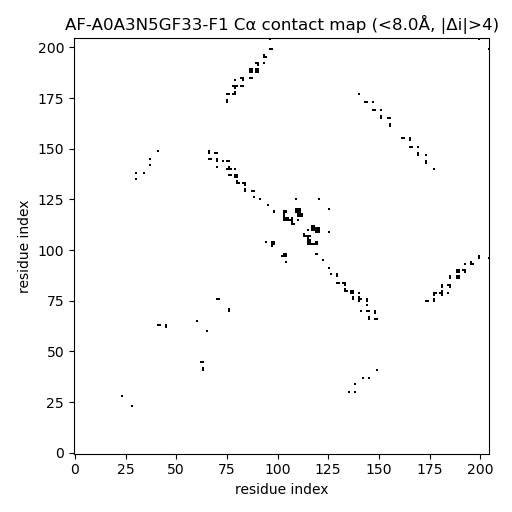87 THR A CA 1
ATOM 642 C C . THR A 1 87 ? 4.682 4.815 -6.682 1.00 93.75 87 THR A C 1
ATOM 644 O O . THR A 1 87 ? 5.544 5.178 -7.477 1.00 93.75 87 THR A O 1
ATOM 647 N N . THR A 1 88 ? 4.321 3.535 -6.559 1.00 93.19 88 THR A N 1
ATOM 648 C CA . THR A 1 88 ? 4.921 2.466 -7.371 1.00 93.19 88 THR A CA 1
ATOM 649 C C . THR A 1 88 ? 4.567 2.622 -8.851 1.00 93.19 88 THR A C 1
ATOM 651 O O . THR A 1 88 ? 5.384 2.323 -9.714 1.00 93.19 88 THR A O 1
ATOM 654 N N . ARG A 1 89 ? 3.356 3.099 -9.162 1.00 94.38 89 ARG A N 1
ATOM 655 C CA . ARG A 1 89 ? 2.927 3.349 -10.540 1.00 94.38 89 ARG A CA 1
ATOM 656 C C . ARG A 1 89 ? 3.705 4.492 -11.182 1.00 94.38 89 ARG A C 1
ATOM 658 O O . ARG A 1 89 ? 4.141 4.335 -12.308 1.00 94.38 89 ARG A O 1
ATOM 665 N N . ILE A 1 90 ? 3.943 5.585 -10.461 1.00 93.38 90 ILE A N 1
ATOM 666 C CA . ILE A 1 90 ? 4.760 6.700 -10.965 1.00 93.38 90 ILE A CA 1
ATOM 667 C C . ILE A 1 90 ? 6.213 6.254 -11.212 1.00 93.38 90 ILE A C 1
ATOM 669 O O . ILE A 1 90 ? 6.787 6.591 -12.245 1.00 93.38 90 ILE A O 1
ATOM 673 N N . ASP A 1 91 ? 6.788 5.463 -10.299 1.00 91.81 91 ASP A N 1
ATOM 674 C CA . ASP A 1 91 ? 8.102 4.829 -10.491 1.00 91.81 91 ASP A CA 1
ATOM 675 C C . ASP A 1 91 ? 8.106 3.975 -11.771 1.00 91.81 91 ASP A C 1
ATOM 677 O O . ASP A 1 91 ? 8.901 4.219 -12.675 1.00 91.81 91 ASP A O 1
ATOM 681 N N . TRP A 1 92 ? 7.131 3.073 -11.916 1.00 92.56 92 TRP A N 1
ATOM 682 C CA . TRP A 1 92 ? 7.003 2.192 -13.080 1.00 92.56 92 TRP A CA 1
ATOM 683 C C . TRP A 1 92 ? 6.776 2.915 -14.409 1.00 92.56 92 TRP A C 1
ATOM 685 O O . TRP A 1 92 ? 7.331 2.518 -15.435 1.00 92.56 92 TRP A O 1
ATOM 695 N N . ASP A 1 93 ? 5.963 3.966 -14.408 1.00 91.81 93 ASP A N 1
ATOM 696 C CA . ASP A 1 93 ? 5.684 4.755 -15.603 1.00 91.81 93 ASP A CA 1
ATOM 697 C C . ASP A 1 93 ? 6.956 5.504 -16.042 1.00 91.81 93 ASP A C 1
ATOM 699 O O . ASP A 1 93 ? 7.270 5.541 -17.233 1.00 91.81 93 ASP A O 1
ATOM 703 N N . SER A 1 94 ? 7.752 6.009 -15.088 1.00 90.31 94 SER A N 1
ATOM 704 C CA . SER A 1 94 ? 9.039 6.657 -15.383 1.00 90.31 94 SER A CA 1
ATOM 705 C C . SER A 1 94 ? 10.064 5.707 -16.002 1.00 90.31 94 SER A C 1
ATOM 707 O O . SER A 1 94 ? 10.843 6.113 -16.864 1.00 90.31 94 SER A O 1
ATOM 709 N N . SER A 1 95 ? 10.002 4.427 -15.634 1.00 89.19 95 SER A N 1
ATOM 710 C CA . SER A 1 95 ? 10.832 3.366 -16.198 1.00 89.19 95 SER A CA 1
ATOM 711 C C . SER A 1 95 ? 10.581 3.112 -17.686 1.00 89.19 95 SER A C 1
ATOM 713 O O . SER A 1 95 ? 11.477 2.693 -18.419 1.00 89.19 95 SER A O 1
ATOM 715 N N . GLN A 1 96 ? 9.362 3.372 -18.172 1.00 89.56 96 GLN A N 1
ATOM 716 C CA . GLN A 1 96 ? 8.984 3.012 -19.543 1.00 89.56 96 GLN A CA 1
ATOM 717 C C . GLN A 1 96 ? 9.782 3.775 -20.598 1.00 89.56 96 GLN A C 1
ATOM 719 O O . GLN A 1 96 ? 10.105 3.201 -21.637 1.00 89.56 96 GLN A O 1
ATOM 724 N N . VAL A 1 97 ? 10.130 5.035 -20.327 1.00 87.12 97 VAL A N 1
ATOM 725 C CA . VAL A 1 97 ? 10.946 5.856 -21.234 1.00 87.12 97 VAL A CA 1
ATOM 726 C C . VAL A 1 97 ? 12.307 5.192 -21.457 1.00 87.12 97 VAL A C 1
ATOM 728 O O . VAL A 1 97 ? 12.748 5.028 -22.592 1.00 87.12 97 VAL A O 1
ATOM 731 N N . PHE A 1 98 ? 12.934 4.697 -20.390 1.00 86.19 98 PHE A N 1
ATOM 732 C CA . PHE A 1 98 ? 14.218 4.000 -20.468 1.00 86.19 98 PHE A CA 1
ATOM 733 C C . PHE A 1 98 ? 14.130 2.717 -21.293 1.00 86.19 98 PHE A C 1
ATOM 735 O O . PHE A 1 98 ? 14.954 2.504 -22.184 1.00 86.19 98 PHE A O 1
ATOM 742 N N . PHE A 1 99 ? 13.099 1.900 -21.070 1.00 87.25 99 PHE A N 1
ATOM 743 C CA . PHE A 1 99 ? 12.922 0.661 -21.828 1.00 87.25 99 PHE A CA 1
ATOM 744 C C . PHE A 1 99 ? 12.652 0.905 -23.314 1.00 87.25 99 PHE A C 1
ATOM 746 O O . PHE A 1 99 ? 13.164 0.164 -24.152 1.00 87.25 99 PHE A O 1
ATOM 753 N N . GLN A 1 100 ? 11.899 1.954 -23.660 1.00 86.06 100 GLN A N 1
ATOM 754 C CA . GLN A 1 100 ? 11.659 2.339 -25.058 1.00 86.06 100 GLN A CA 1
ATOM 755 C C . GLN A 1 100 ? 12.952 2.726 -25.787 1.00 86.06 100 GLN A C 1
ATOM 757 O O . GLN A 1 100 ? 13.077 2.480 -26.985 1.00 86.06 100 GLN A O 1
ATOM 762 N N . HIS A 1 101 ? 13.931 3.269 -25.060 1.00 85.12 101 HIS A N 1
ATOM 763 C CA . HIS A 1 101 ? 15.244 3.637 -25.587 1.00 85.12 101 HIS A CA 1
ATOM 764 C C . HIS A 1 101 ? 16.321 2.551 -25.396 1.00 85.12 101 HIS A C 1
ATOM 766 O O . HIS A 1 101 ? 17.497 2.801 -25.651 1.00 85.12 101 HIS A O 1
ATOM 772 N N . GLY A 1 102 ? 15.936 1.334 -24.991 1.00 81.19 102 GLY A N 1
ATOM 773 C CA . GLY A 1 102 ? 16.844 0.187 -24.873 1.00 81.19 102 GLY A CA 1
ATOM 774 C C . GLY A 1 102 ? 17.723 0.184 -23.620 1.00 81.19 102 GLY A C 1
ATOM 775 O O . GLY A 1 102 ? 18.635 -0.638 -23.517 1.00 81.19 102 GLY A O 1
ATOM 776 N N . PHE A 1 103 ? 17.461 1.068 -22.655 1.00 80.31 103 PHE A N 1
ATOM 777 C CA . PHE A 1 103 ? 18.140 1.045 -21.364 1.00 80.31 103 PHE A CA 1
ATOM 778 C C . PHE A 1 103 ? 17.556 -0.054 -20.479 1.00 80.31 103 PHE A C 1
ATOM 780 O O . PHE A 1 103 ? 16.341 -0.195 -20.349 1.00 80.31 103 PHE A O 1
ATOM 787 N N . VAL A 1 104 ? 18.436 -0.812 -19.827 1.00 74.31 104 VAL A N 1
ATOM 788 C CA . VAL A 1 104 ? 18.044 -1.776 -18.797 1.00 74.31 104 VAL A CA 1
ATOM 789 C C . VAL A 1 104 ? 18.079 -1.065 -17.451 1.00 74.31 104 VAL A C 1
ATOM 791 O O . VAL A 1 104 ? 19.146 -0.747 -16.924 1.00 74.31 104 VAL A O 1
ATOM 794 N N . GLU A 1 105 ? 16.903 -0.763 -16.913 1.00 69.56 105 GLU A N 1
ATOM 795 C CA . GLU A 1 105 ? 16.787 -0.124 -15.608 1.00 69.56 105 GLU A CA 1
ATOM 796 C C . GLU A 1 105 ? 17.139 -1.085 -14.471 1.00 69.56 105 GLU A C 1
ATOM 798 O O . GLU A 1 105 ? 16.747 -2.250 -14.459 1.00 69.56 105 GLU A O 1
ATOM 803 N N . GLN A 1 106 ? 17.822 -0.568 -13.447 1.00 71.56 106 GLN A N 1
ATOM 804 C CA . GLN A 1 106 ? 18.277 -1.362 -12.305 1.00 71.56 106 GLN A CA 1
ATOM 805 C C . GLN A 1 106 ? 17.148 -1.844 -11.378 1.00 71.56 106 GLN A C 1
ATOM 807 O O . GLN A 1 106 ? 17.412 -2.528 -10.380 1.00 71.56 106 GLN A O 1
ATOM 812 N N . ASN A 1 107 ? 15.891 -1.497 -11.663 1.00 75.81 107 ASN A N 1
ATOM 813 C CA . ASN A 1 107 ? 14.757 -1.864 -10.833 1.00 75.81 107 ASN A CA 1
ATOM 814 C C . ASN A 1 107 ? 14.409 -3.350 -11.001 1.00 75.81 107 ASN A C 1
ATOM 816 O O . ASN A 1 107 ? 13.541 -3.742 -11.778 1.00 75.81 107 ASN A O 1
ATOM 820 N N . ARG A 1 108 ? 15.076 -4.176 -10.189 1.00 81.06 108 ARG A N 1
ATOM 821 C CA . ARG A 1 108 ? 14.909 -5.637 -10.087 1.00 81.06 108 ARG A CA 1
ATOM 822 C C . ARG A 1 108 ? 13.458 -6.107 -10.022 1.00 81.06 108 ARG A C 1
ATOM 824 O O . ARG A 1 108 ? 13.161 -7.223 -10.415 1.00 81.06 108 ARG A O 1
ATOM 831 N N . ARG A 1 109 ? 12.551 -5.284 -9.491 1.00 79.00 109 ARG A N 1
ATOM 832 C CA . ARG A 1 109 ? 11.141 -5.648 -9.307 1.00 79.00 109 ARG A CA 1
ATOM 833 C C . ARG A 1 109 ? 10.405 -5.867 -10.625 1.00 79.00 109 ARG A C 1
ATOM 835 O O . ARG A 1 109 ? 9.438 -6.624 -10.636 1.00 79.00 109 ARG A O 1
ATOM 842 N N . PHE A 1 110 ? 10.846 -5.209 -11.693 1.00 84.12 110 PHE A N 1
ATOM 843 C CA . PHE A 1 110 ? 10.160 -5.200 -12.978 1.00 84.12 110 PHE A CA 1
ATOM 844 C C . PHE A 1 110 ? 10.950 -5.899 -14.083 1.00 84.12 110 PHE A C 1
ATOM 846 O O . PHE A 1 110 ? 10.801 -5.580 -15.260 1.00 84.12 110 PHE A O 1
ATOM 853 N N . THR A 1 111 ? 11.774 -6.874 -13.716 1.00 85.62 111 THR A N 1
ATOM 854 C CA . THR A 1 111 ? 12.476 -7.740 -14.663 1.00 85.62 111 THR A CA 1
ATOM 855 C C . THR A 1 111 ? 11.968 -9.171 -14.555 1.00 85.62 111 THR A C 1
ATOM 857 O O . THR A 1 111 ? 11.409 -9.572 -13.532 1.00 85.62 111 THR A O 1
ATOM 860 N N . VAL A 1 112 ? 12.115 -9.949 -15.629 1.00 85.31 112 VAL A N 1
ATOM 861 C CA . VAL A 1 112 ? 11.558 -11.311 -15.705 1.00 85.31 112 VAL A CA 1
ATOM 862 C C . VAL A 1 112 ? 12.192 -12.242 -14.662 1.00 85.31 112 VAL A C 1
ATOM 864 O O . VAL A 1 112 ? 11.483 -13.011 -14.016 1.00 85.31 112 VAL A O 1
ATOM 867 N N . SER A 1 113 ? 13.510 -12.167 -14.474 1.00 83.38 113 SER A N 1
ATOM 868 C CA . SER A 1 113 ? 14.255 -12.982 -13.500 1.00 83.38 113 SER A CA 1
ATOM 869 C C . SER A 1 113 ? 14.347 -12.385 -12.095 1.00 83.38 113 SER A C 1
ATOM 871 O O . SER A 1 113 ? 14.761 -13.078 -11.167 1.00 83.38 113 SER A O 1
ATOM 873 N N . GLY A 1 114 ? 14.011 -11.105 -11.921 1.00 79.69 114 GLY A N 1
ATOM 874 C CA . GLY A 1 114 ? 14.264 -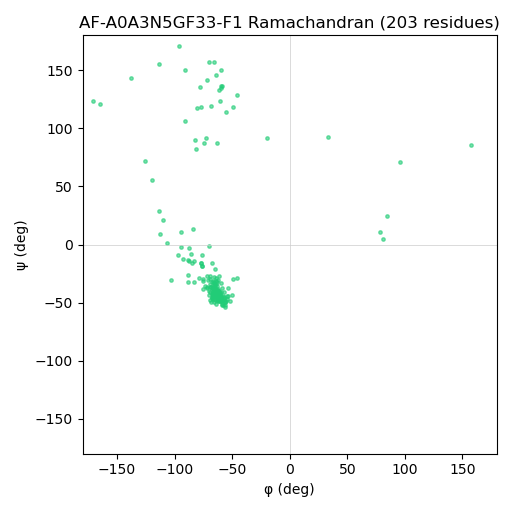10.374 -10.680 1.00 79.69 114 GLY A CA 1
ATOM 875 C C . GLY A 1 114 ? 15.703 -9.853 -10.528 1.00 79.69 114 GLY A C 1
ATOM 876 O O . GLY A 1 114 ? 16.053 -9.305 -9.481 1.00 79.69 114 GLY A O 1
ATOM 877 N N . PHE A 1 115 ? 16.562 -10.006 -11.543 1.00 81.69 115 PHE A N 1
ATOM 878 C CA . PHE A 1 115 ? 17.885 -9.377 -11.580 1.00 81.69 115 PHE A CA 1
ATOM 879 C C . PHE A 1 115 ? 17.839 -8.010 -12.268 1.00 81.69 115 PHE A C 1
ATOM 881 O O . PHE A 1 115 ? 17.023 -7.769 -13.150 1.00 81.69 115 PHE A O 1
ATOM 888 N N . SER A 1 116 ? 18.727 -7.095 -11.872 1.00 77.31 116 SER A N 1
ATOM 889 C CA . SER A 1 116 ? 18.714 -5.688 -12.320 1.00 77.31 116 SER A CA 1
ATOM 890 C C . SER A 1 116 ? 19.231 -5.477 -13.743 1.00 77.31 116 SER A C 1
ATOM 892 O O . SER A 1 116 ? 19.173 -4.366 -14.242 1.00 77.31 116 SER A O 1
ATOM 894 N N . TYR A 1 117 ? 19.801 -6.510 -14.358 1.00 79.75 117 TYR A N 1
ATOM 895 C CA . TYR A 1 117 ? 20.398 -6.477 -15.697 1.00 79.75 117 TYR A CA 1
ATOM 896 C C . TYR A 1 117 ? 19.612 -7.327 -16.704 1.00 79.75 117 TYR A C 1
ATOM 898 O O . TYR A 1 117 ? 20.090 -7.580 -17.806 1.00 79.75 117 TYR A O 1
ATOM 906 N N . ASP A 1 118 ? 18.439 -7.816 -16.309 1.00 83.56 118 ASP A N 1
ATOM 907 C CA . ASP A 1 118 ? 17.613 -8.690 -17.132 1.00 83.56 118 ASP A CA 1
ATOM 908 C C . ASP A 1 118 ? 16.519 -7.913 -17.882 1.00 83.56 118 ASP A C 1
ATOM 910 O O . ASP A 1 118 ? 16.293 -6.726 -17.645 1.00 83.56 118 ASP A O 1
ATOM 914 N N . VAL A 1 119 ? 15.834 -8.595 -18.799 1.00 86.06 119 VAL A N 1
ATOM 915 C CA . VAL A 1 119 ? 14.792 -8.032 -19.657 1.00 86.06 119 VAL A CA 1
ATOM 916 C C . VAL A 1 119 ? 13.629 -7.495 -18.811 1.00 86.06 119 VAL A C 1
ATOM 918 O O . VAL A 1 119 ? 13.141 -8.201 -17.913 1.00 86.06 119 VAL A O 1
ATOM 921 N N . PRO A 1 120 ? 13.144 -6.271 -19.095 1.00 87.56 120 PRO A N 1
ATOM 922 C CA . PRO A 1 120 ? 11.985 -5.726 -18.410 1.00 87.56 120 PRO A CA 1
ATOM 923 C C . PRO A 1 120 ? 10.730 -6.547 -18.706 1.00 87.56 120 PRO A C 1
ATOM 925 O O . PRO A 1 120 ? 10.523 -7.063 -19.808 1.00 87.56 120 PRO A O 1
ATOM 928 N N . ILE A 1 121 ? 9.851 -6.649 -17.714 1.00 90.12 121 ILE A N 1
ATOM 929 C CA . ILE A 1 121 ? 8.519 -7.212 -17.917 1.00 90.12 121 ILE A CA 1
ATOM 930 C C . ILE A 1 121 ? 7.663 -6.262 -18.760 1.00 90.12 121 ILE A C 1
ATOM 932 O O . ILE A 1 121 ? 7.877 -5.053 -18.798 1.00 90.12 121 ILE A O 1
ATOM 936 N N . SER A 1 122 ? 6.630 -6.804 -19.409 1.00 90.31 122 SER A N 1
ATOM 937 C CA . SER A 1 122 ? 5.676 -5.971 -20.153 1.00 90.31 122 SER A CA 1
ATOM 938 C C . SER A 1 122 ? 4.976 -4.942 -19.251 1.00 90.31 122 SER A C 1
ATOM 940 O O . SER A 1 122 ? 4.677 -5.232 -18.089 1.00 90.31 122 SER A O 1
ATOM 942 N N . HIS A 1 123 ? 4.595 -3.795 -19.821 1.00 90.19 123 HIS A N 1
ATOM 943 C CA . HIS A 1 123 ? 3.842 -2.745 -19.123 1.00 90.19 123 HIS A CA 1
ATOM 944 C C . HIS A 1 123 ? 2.595 -3.273 -18.386 1.00 90.19 123 HIS A C 1
ATOM 946 O O . HIS A 1 123 ? 2.341 -2.933 -17.229 1.00 90.19 123 HIS A O 1
ATOM 952 N N . ALA A 1 124 ? 1.831 -4.165 -19.026 1.00 91.00 124 ALA A N 1
ATOM 953 C CA . ALA A 1 124 ? 0.652 -4.790 -18.425 1.00 91.00 124 ALA A CA 1
ATOM 954 C C . ALA A 1 124 ? 1.002 -5.730 -17.255 1.00 91.00 12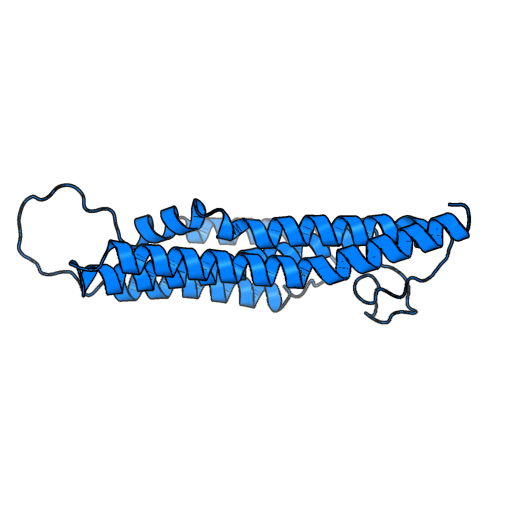4 ALA A C 1
ATOM 956 O O . ALA A 1 124 ? 0.283 -5.761 -16.255 1.00 91.00 124 ALA A O 1
ATOM 957 N N . ALA A 1 125 ? 2.111 -6.472 -17.353 1.00 90.88 125 ALA A N 1
ATOM 958 C CA . ALA A 1 125 ? 2.585 -7.332 -16.270 1.00 90.88 125 ALA A CA 1
ATOM 959 C C . ALA A 1 125 ? 3.019 -6.511 -15.047 1.00 90.88 125 ALA A C 1
ATOM 961 O O . ALA A 1 125 ? 2.615 -6.848 -13.935 1.00 90.88 125 ALA A O 1
ATOM 962 N N . GLY A 1 126 ? 3.735 -5.399 -15.255 1.00 91.44 126 GLY A N 1
ATOM 963 C CA . GLY A 1 126 ? 4.088 -4.466 -14.180 1.00 91.44 126 GLY A CA 1
ATOM 964 C C . GLY A 1 126 ? 2.854 -3.904 -13.483 1.00 91.44 126 GLY A C 1
ATOM 965 O O . GLY A 1 126 ? 2.727 -4.023 -12.269 1.00 91.44 126 GLY A O 1
ATOM 966 N N . ASN A 1 127 ? 1.865 -3.429 -14.244 1.00 93.56 127 ASN A N 1
ATOM 967 C CA . ASN A 1 127 ? 0.601 -2.941 -13.680 1.00 93.56 127 ASN A CA 1
ATOM 968 C C . ASN A 1 127 ? -0.130 -3.989 -12.829 1.00 93.56 127 ASN A C 1
ATOM 970 O O . ASN A 1 127 ? -0.660 -3.670 -11.762 1.00 93.56 127 ASN A O 1
ATOM 974 N N . ARG A 1 128 ? -0.147 -5.249 -13.277 1.00 92.88 128 ARG A N 1
ATOM 975 C CA . ARG A 1 128 ? -0.739 -6.350 -12.510 1.00 92.88 128 ARG A CA 1
ATOM 976 C C . ARG A 1 128 ? 0.029 -6.612 -11.216 1.00 92.88 128 ARG A C 1
ATOM 978 O O . ARG A 1 128 ? -0.598 -6.814 -10.181 1.00 92.88 128 ARG A O 1
ATOM 985 N N . GLN A 1 129 ? 1.356 -6.613 -11.269 1.00 91.25 129 GLN A N 1
ATOM 986 C CA . GLN A 1 129 ? 2.198 -6.832 -10.096 1.00 91.25 129 GLN A CA 1
ATOM 987 C C . GLN A 1 129 ? 2.008 -5.724 -9.055 1.00 91.25 129 GLN A C 1
ATOM 989 O O . GLN A 1 129 ? 1.771 -6.024 -7.889 1.00 91.25 129 GLN A O 1
ATOM 994 N N . ILE A 1 130 ? 1.992 -4.459 -9.487 1.00 93.12 130 ILE A N 1
ATOM 995 C CA . ILE A 1 130 ? 1.734 -3.304 -8.615 1.00 93.12 130 ILE A CA 1
ATOM 996 C C . ILE A 1 130 ? 0.384 -3.450 -7.912 1.00 93.12 130 ILE A C 1
ATOM 998 O O . ILE A 1 130 ? 0.303 -3.281 -6.698 1.00 93.12 130 ILE A O 1
ATOM 1002 N N . LEU A 1 131 ? -0.664 -3.824 -8.652 1.00 93.25 131 LEU A N 1
ATOM 1003 C CA . LEU A 1 131 ? -1.987 -4.055 -8.074 1.00 93.25 131 LEU A CA 1
ATOM 1004 C C . LEU A 1 131 ? -1.971 -5.169 -7.017 1.00 93.25 131 LEU A C 1
ATOM 1006 O O . LEU A 1 131 ? -2.540 -4.994 -5.942 1.00 93.25 131 LEU A O 1
ATOM 1010 N N . LEU A 1 132 ? -1.331 -6.305 -7.307 1.00 92.00 132 LEU A N 1
ATOM 1011 C CA . LEU A 1 132 ? -1.244 -7.427 -6.366 1.00 92.00 132 LEU A CA 1
ATOM 1012 C C . LEU A 1 132 ? -0.491 -7.044 -5.089 1.00 92.00 132 LEU A C 1
ATOM 1014 O O . LEU A 1 132 ? -0.931 -7.391 -3.994 1.00 92.00 132 LEU A O 1
ATOM 1018 N N . ASP A 1 133 ? 0.593 -6.283 -5.215 1.00 90.38 133 ASP A N 1
ATOM 1019 C CA . ASP A 1 133 ? 1.359 -5.813 -4.064 1.00 90.38 133 ASP A CA 1
ATOM 1020 C C . ASP A 1 133 ? 0.533 -4.827 -3.217 1.00 90.38 133 ASP A C 1
ATOM 1022 O O . ASP A 1 133 ? 0.475 -4.951 -1.991 1.00 90.38 133 ASP A O 1
ATOM 1026 N N . SER A 1 134 ? -0.204 -3.910 -3.856 1.00 91.44 134 SER A N 1
ATOM 1027 C CA . SER A 1 134 ? -1.131 -3.005 -3.162 1.00 91.44 134 SER A CA 1
ATOM 1028 C C . SER A 1 134 ? -2.272 -3.745 -2.458 1.00 91.44 134 SER A C 1
ATOM 1030 O O . SER A 1 134 ? -2.669 -3.349 -1.362 1.00 91.44 134 SER A O 1
ATOM 1032 N N . LEU A 1 135 ? -2.776 -4.843 -3.031 1.00 92.69 135 LEU A N 1
ATOM 1033 C CA . LEU A 1 135 ? -3.765 -5.701 -2.371 1.00 92.69 135 LEU A CA 1
ATOM 1034 C C . LEU A 1 135 ? -3.186 -6.409 -1.139 1.00 92.69 135 LEU A C 1
ATOM 1036 O O . LEU A 1 135 ? -3.875 -6.517 -0.125 1.00 92.69 135 LEU A O 1
ATOM 1040 N N . GLY A 1 136 ? -1.921 -6.838 -1.188 1.00 88.75 136 GLY A N 1
ATOM 1041 C CA . GLY A 1 136 ? -1.225 -7.385 -0.020 1.00 88.75 136 GLY A CA 1
ATOM 1042 C C . GLY A 1 136 ? -1.108 -6.370 1.123 1.00 88.75 136 GLY A C 1
ATOM 1043 O O . GLY A 1 136 ? -1.331 -6.703 2.286 1.00 88.75 136 GLY A O 1
ATOM 1044 N N . ILE A 1 137 ? -0.842 -5.103 0.798 1.00 89.62 137 ILE A N 1
ATOM 1045 C CA . ILE A 1 137 ? -0.796 -4.011 1.783 1.00 89.62 137 ILE A CA 1
ATOM 1046 C C . ILE A 1 137 ? -2.186 -3.727 2.356 1.00 89.62 137 ILE A C 1
ATOM 1048 O O . ILE A 1 137 ? -2.333 -3.620 3.573 1.00 89.62 137 ILE A O 1
ATOM 1052 N N . LEU A 1 138 ? -3.214 -3.663 1.501 1.00 91.00 138 LEU A N 1
ATOM 1053 C CA . LEU A 1 138 ? -4.604 -3.502 1.934 1.00 91.00 138 LEU A CA 1
ATOM 1054 C C . LEU A 1 138 ? -4.986 -4.592 2.936 1.00 91.00 138 LEU A C 1
ATOM 1056 O O . LEU A 1 138 ? -5.583 -4.307 3.971 1.00 91.00 138 LEU A O 1
ATOM 1060 N N . GLN A 1 139 ? -4.603 -5.837 2.655 1.00 88.56 139 GLN A N 1
ATOM 1061 C CA . GLN A 1 139 ? -4.843 -6.949 3.558 1.00 88.56 139 GLN A CA 1
ATOM 1062 C C . GLN A 1 139 ? -4.186 -6.732 4.927 1.00 88.56 139 GLN A C 1
ATOM 1064 O O . GLN A 1 139 ? -4.853 -6.906 5.945 1.00 88.56 139 GLN A O 1
ATOM 1069 N N . MET A 1 140 ? -2.916 -6.327 4.971 1.00 86.62 140 MET A N 1
ATOM 1070 C CA . MET A 1 140 ? -2.224 -6.041 6.234 1.00 86.62 140 MET A CA 1
ATOM 1071 C C . MET A 1 140 ? -2.895 -4.906 7.018 1.00 86.62 140 MET A C 1
ATOM 1073 O O . MET A 1 140 ? -3.069 -5.019 8.231 1.00 86.62 140 MET A O 1
ATOM 1077 N N . SER A 1 141 ? -3.343 -3.849 6.339 1.00 89.25 141 SER A N 1
ATOM 1078 C CA . SER A 1 141 ? -4.087 -2.754 6.970 1.00 89.25 141 SER A CA 1
ATOM 1079 C C . SER A 1 141 ? -5.447 -3.202 7.516 1.00 89.25 141 SER A C 1
ATOM 1081 O O . SER A 1 141 ? -5.820 -2.820 8.625 1.00 89.25 141 SER A O 1
ATOM 1083 N N . VAL A 1 142 ? -6.174 -4.061 6.789 1.00 89.38 142 VAL A N 1
ATOM 1084 C CA . VAL A 1 142 ? -7.420 -4.677 7.277 1.00 89.38 142 VAL A CA 1
ATOM 1085 C C . VAL A 1 142 ? -7.151 -5.505 8.533 1.00 89.38 142 VAL A C 1
ATOM 1087 O O . VAL A 1 142 ? -7.876 -5.353 9.515 1.00 89.38 142 VAL A O 1
ATOM 1090 N N . VAL A 1 143 ? -6.107 -6.345 8.530 1.00 87.25 143 VAL A N 1
ATOM 1091 C CA . VAL A 1 143 ? -5.705 -7.151 9.698 1.00 87.25 143 VAL A CA 1
ATOM 1092 C C . VAL A 1 143 ? -5.458 -6.256 10.909 1.00 87.25 143 VAL A C 1
ATOM 1094 O O . VAL A 1 143 ? -6.009 -6.520 11.982 1.00 87.25 143 VAL A O 1
ATOM 1097 N N . ASN A 1 144 ? -4.666 -5.194 10.732 1.00 87.94 144 ASN A N 1
ATOM 1098 C CA . ASN A 1 144 ? -4.337 -4.266 11.808 1.00 87.94 144 ASN A CA 1
ATOM 1099 C C . ASN A 1 144 ? -5.610 -3.645 12.391 1.00 87.94 144 ASN A C 1
ATOM 1101 O O . ASN A 1 144 ? -5.888 -3.778 13.579 1.00 87.94 144 ASN A O 1
ATOM 1105 N N . ASN A 1 145 ? -6.458 -3.081 11.532 1.00 89.88 145 ASN A N 1
ATOM 1106 C CA . ASN A 1 145 ? -7.655 -2.367 11.962 1.00 89.88 145 ASN A CA 1
ATOM 1107 C C . ASN A 1 145 ? -8.713 -3.283 12.586 1.00 89.88 145 ASN A C 1
ATOM 1109 O O . ASN A 1 145 ? -9.351 -2.894 13.565 1.00 89.88 145 ASN A O 1
ATOM 1113 N N . VAL A 1 146 ? -8.890 -4.512 12.085 1.00 87.69 146 VAL A N 1
ATOM 1114 C CA . VAL A 1 146 ? -9.743 -5.518 12.743 1.00 87.69 146 VAL A CA 1
ATOM 1115 C C . VAL A 1 146 ? -9.215 -5.825 14.141 1.00 87.69 146 VAL A C 1
ATOM 1117 O O . VAL A 1 146 ? -9.986 -5.789 15.100 1.00 87.69 146 VAL A O 1
ATOM 1120 N N . THR A 1 147 ? -7.912 -6.077 14.271 1.00 86.56 147 THR A N 1
ATOM 1121 C CA . THR A 1 147 ? -7.280 -6.410 15.555 1.00 86.56 147 THR A CA 1
ATOM 1122 C C . THR A 1 147 ? -7.448 -5.272 16.559 1.00 86.56 147 THR A C 1
ATOM 1124 O O . THR A 1 147 ? -7.932 -5.500 17.670 1.00 86.56 147 THR A O 1
ATOM 1127 N N . THR A 1 148 ? -7.163 -4.034 16.152 1.00 88.94 148 THR A N 1
ATOM 1128 C CA . THR A 1 148 ? -7.352 -2.842 16.987 1.00 88.94 148 THR A CA 1
ATOM 1129 C C . THR A 1 148 ? -8.810 -2.666 17.396 1.00 88.94 148 THR A C 1
ATOM 1131 O O . THR A 1 148 ? -9.091 -2.449 18.572 1.00 88.94 148 THR A O 1
ATOM 1134 N N . ASN A 1 149 ? -9.763 -2.812 16.468 1.00 88.31 149 ASN A N 1
ATOM 1135 C CA . ASN A 1 149 ? -11.190 -2.667 16.772 1.00 88.31 149 ASN A CA 1
ATOM 1136 C C . ASN A 1 149 ? -11.696 -3.754 17.739 1.00 88.31 149 ASN A C 1
ATOM 1138 O O . ASN A 1 149 ? -12.513 -3.461 18.617 1.00 88.31 149 ASN A O 1
ATOM 1142 N N . VAL A 1 150 ? -11.215 -4.996 17.618 1.00 87.12 150 VAL A N 1
ATOM 1143 C CA . VAL A 1 150 ? -11.544 -6.087 18.553 1.00 87.12 150 VAL A CA 1
ATOM 1144 C C . VAL A 1 150 ? -10.971 -5.798 19.941 1.00 87.12 150 VAL A C 1
ATOM 1146 O O . VAL A 1 150 ? -11.716 -5.840 20.923 1.00 87.12 150 VAL A O 1
ATOM 1149 N N . LEU A 1 151 ? -9.685 -5.445 20.031 1.00 87.38 151 LEU A N 1
ATOM 1150 C CA . LEU A 1 151 ? -9.035 -5.110 21.301 1.00 87.38 151 LEU A CA 1
ATOM 1151 C C . LEU A 1 151 ? -9.691 -3.898 21.970 1.00 87.38 151 LEU A C 1
ATOM 1153 O O . LEU A 1 151 ? -9.981 -3.943 23.165 1.00 87.38 151 LEU A O 1
ATOM 1157 N N . GLU A 1 152 ? -10.000 -2.848 21.206 1.00 89.25 152 GLU A N 1
ATOM 1158 C CA . GLU A 1 152 ? -10.719 -1.670 21.695 1.00 89.25 152 GLU A CA 1
ATOM 1159 C C . GLU A 1 152 ? -12.069 -2.074 22.298 1.00 89.25 152 GLU A C 1
ATOM 1161 O O . GLU A 1 152 ? -12.382 -1.676 23.419 1.00 89.25 152 GLU A O 1
ATOM 1166 N N . ASN A 1 153 ? -12.853 -2.905 21.603 1.00 87.06 153 ASN A N 1
ATOM 1167 C CA . ASN A 1 153 ? -14.157 -3.359 22.087 1.00 87.06 153 ASN A CA 1
ATOM 1168 C C . ASN A 1 153 ? -14.045 -4.201 23.371 1.00 87.06 153 ASN A C 1
ATOM 1170 O O . ASN A 1 153 ? -14.834 -4.002 24.298 1.00 87.06 153 ASN A O 1
ATOM 1174 N N . ILE A 1 154 ? -13.059 -5.100 23.462 1.00 87.75 154 ILE A N 1
ATOM 1175 C CA . ILE A 1 154 ? -12.801 -5.902 24.671 1.00 87.75 154 ILE A CA 1
ATOM 1176 C C . ILE A 1 154 ? -12.421 -4.989 25.846 1.00 87.75 154 ILE A C 1
ATOM 1178 O O . ILE A 1 154 ? -12.992 -5.092 26.936 1.00 87.75 154 ILE A O 1
ATOM 1182 N N . LEU A 1 155 ? -11.501 -4.047 25.627 1.00 88.62 155 LEU A N 1
ATOM 1183 C CA . LEU A 1 155 ? -11.030 -3.127 26.662 1.00 88.62 155 LEU A CA 1
ATOM 1184 C C . LEU A 1 155 ? -12.124 -2.147 27.106 1.00 88.62 155 LEU A C 1
ATOM 1186 O O . LEU A 1 155 ? -12.236 -1.852 28.293 1.00 88.62 155 LEU A O 1
ATOM 1190 N N . VAL A 1 156 ? -12.970 -1.681 26.184 1.00 90.88 156 VAL A N 1
ATOM 1191 C CA . VAL A 1 156 ? -14.118 -0.805 26.470 1.00 90.88 156 VAL A CA 1
ATOM 1192 C C . VAL A 1 156 ? -15.185 -1.515 27.301 1.00 90.88 156 VAL A C 1
ATOM 1194 O O . VAL A 1 156 ? -15.786 -0.882 28.176 1.00 90.88 156 VAL A O 1
ATOM 1197 N N . LYS A 1 157 ? -15.420 -2.810 27.048 1.00 88.94 157 LYS A N 1
ATOM 1198 C CA . LYS A 1 157 ? -16.318 -3.637 27.866 1.00 88.94 157 LYS A CA 1
ATOM 1199 C C . LYS A 1 157 ? -15.754 -3.839 29.274 1.00 88.94 157 LYS A C 1
ATOM 1201 O O . LYS A 1 157 ? -16.494 -3.692 30.240 1.00 88.94 157 LYS A O 1
ATOM 1206 N N . ARG A 1 158 ? -14.447 -4.102 29.396 1.00 91.00 158 ARG A N 1
ATOM 1207 C CA . ARG A 1 158 ? -13.775 -4.324 30.688 1.00 91.00 158 ARG A CA 1
ATOM 1208 C C . ARG A 1 158 ? -13.614 -3.050 31.525 1.00 91.00 158 ARG A C 1
ATOM 1210 O O . ARG A 1 158 ? -13.747 -3.103 32.743 1.00 91.00 158 ARG A O 1
ATOM 1217 N N . TYR A 1 159 ? -13.339 -1.910 30.890 1.00 93.19 159 TYR A N 1
ATOM 1218 C CA . TYR A 1 159 ? -13.074 -0.628 31.553 1.00 93.19 159 TYR A CA 1
ATOM 1219 C C . TYR A 1 159 ? -13.994 0.486 31.022 1.00 93.19 159 TYR A C 1
ATOM 1221 O O . TYR A 1 159 ? -13.540 1.412 30.336 1.00 93.19 159 TYR A O 1
ATOM 1229 N N . PRO A 1 160 ? -15.295 0.463 31.365 1.00 90.75 160 PRO A N 1
ATOM 1230 C CA . PRO A 1 160 ? -16.280 1.386 30.801 1.00 90.75 160 PRO A CA 1
ATOM 1231 C C . PRO A 1 160 ? -16.038 2.856 31.178 1.00 90.75 160 PRO A C 1
ATOM 1233 O O . PRO A 1 160 ? -16.474 3.753 30.460 1.00 90.75 160 PRO A O 1
ATOM 1236 N N . HIS A 1 161 ? -15.302 3.126 32.258 1.00 94.31 161 HIS A N 1
ATOM 1237 C CA . HIS A 1 161 ? -14.985 4.488 32.695 1.00 94.31 161 HIS A CA 1
ATOM 1238 C C . HIS A 1 161 ? -13.880 5.160 31.851 1.00 94.31 161 HIS A C 1
ATOM 1240 O O . HIS A 1 161 ? -13.767 6.381 31.837 1.00 94.31 161 HIS A O 1
ATOM 1246 N N . ARG A 1 162 ? -13.069 4.384 31.108 1.00 92.94 162 ARG A N 1
ATOM 1247 C CA . ARG A 1 162 ? -11.913 4.884 30.326 1.00 92.94 162 ARG A CA 1
ATOM 1248 C C . ARG A 1 162 ? -12.117 4.824 28.807 1.00 92.94 162 ARG A C 1
ATOM 1250 O O . ARG A 1 162 ? -11.155 4.875 28.046 1.00 92.94 162 ARG A O 1
ATOM 1257 N N . ARG A 1 163 ? -13.368 4.760 28.338 1.00 90.94 163 ARG A N 1
ATOM 1258 C CA . ARG A 1 163 ? -13.711 4.577 26.910 1.00 90.94 163 ARG A CA 1
ATOM 1259 C C . ARG A 1 163 ? -13.061 5.589 25.971 1.00 90.94 163 ARG A C 1
ATOM 1261 O O . ARG A 1 163 ? -12.573 5.203 24.916 1.00 90.94 163 ARG A O 1
ATOM 1268 N N . LYS A 1 164 ? -13.061 6.872 26.348 1.00 93.12 164 LYS A N 1
ATOM 1269 C CA . LYS A 1 164 ? -12.479 7.944 25.524 1.00 93.12 164 LYS A CA 1
ATOM 1270 C C . LYS A 1 164 ? -10.984 7.717 25.306 1.00 93.12 164 LYS A C 1
ATOM 1272 O O . LYS A 1 164 ? -10.541 7.724 24.169 1.00 93.12 164 LYS A O 1
ATOM 1277 N N . LEU A 1 165 ? -10.248 7.422 26.379 1.00 94.19 165 LEU A N 1
ATOM 1278 C CA . LEU A 1 165 ? -8.811 7.156 26.321 1.00 94.19 165 LEU A CA 1
ATOM 1279 C C . LEU A 1 165 ? -8.492 5.962 25.415 1.00 94.19 165 LEU A C 1
ATOM 1281 O O . LEU A 1 165 ? -7.634 6.070 24.547 1.00 94.19 165 LEU A O 1
ATOM 1285 N N . LEU A 1 166 ? -9.207 4.847 25.590 1.00 92.19 166 LEU A N 1
ATOM 1286 C CA . LEU A 1 166 ? -8.987 3.631 24.800 1.00 92.19 166 LEU A CA 1
ATOM 1287 C C . LEU A 1 166 ? -9.239 3.862 23.304 1.00 92.19 166 LEU A C 1
ATOM 1289 O O . LEU A 1 166 ? -8.435 3.444 22.477 1.00 92.19 166 LEU A O 1
ATOM 1293 N N . ARG A 1 167 ? -10.308 4.593 22.962 1.00 90.81 167 ARG A N 1
ATOM 1294 C CA . ARG A 1 167 ? -10.600 4.990 21.576 1.00 90.81 167 ARG A CA 1
ATOM 1295 C C . ARG A 1 167 ? -9.515 5.885 20.990 1.00 90.81 167 ARG A C 1
ATOM 1297 O O . ARG A 1 167 ? -9.120 5.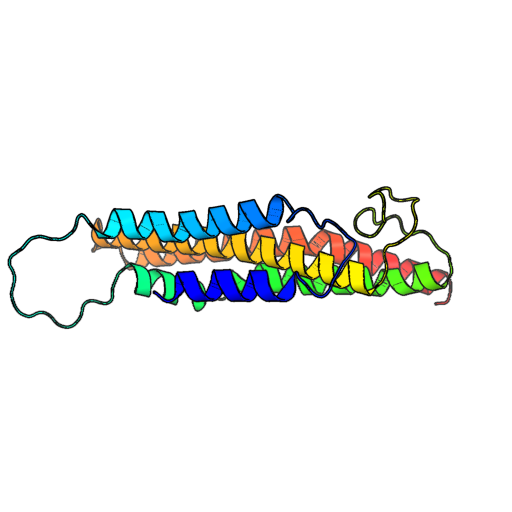689 19.846 1.00 90.81 167 ARG A O 1
ATOM 1304 N N . THR A 1 168 ? -9.029 6.858 21.760 1.00 92.38 168 THR A N 1
ATOM 1305 C CA . THR A 1 168 ? -7.952 7.748 21.312 1.00 92.38 168 THR A CA 1
ATOM 1306 C C . THR A 1 168 ? -6.665 6.971 21.059 1.00 92.38 168 THR A C 1
ATOM 1308 O O . THR A 1 168 ? -6.046 7.163 20.019 1.00 92.38 168 THR A O 1
ATOM 1311 N N . LEU A 1 169 ? -6.285 6.057 21.957 1.00 92.81 169 LEU A N 1
ATOM 1312 C CA . LEU A 1 169 ? -5.106 5.209 21.765 1.00 92.81 169 LEU A CA 1
ATOM 1313 C C . LEU A 1 169 ? -5.231 4.334 20.511 1.00 92.81 169 LEU A C 1
ATOM 1315 O O . LEU A 1 169 ? -4.286 4.271 19.731 1.00 92.81 169 LEU A O 1
ATOM 1319 N N . GLY A 1 170 ? -6.403 3.736 20.270 1.00 88.94 170 GLY A N 1
ATOM 1320 C CA . GLY A 1 170 ? -6.658 2.969 19.046 1.00 88.94 170 GLY A CA 1
ATOM 1321 C C . GLY A 1 170 ? -6.601 3.818 17.770 1.00 88.94 170 GLY A C 1
ATOM 1322 O O . GLY A 1 170 ? -6.193 3.333 16.720 1.00 88.94 170 GLY A O 1
ATOM 1323 N N . TRP A 1 171 ? -6.988 5.095 17.821 1.00 92.31 171 TRP A N 1
ATOM 1324 C CA . TRP A 1 171 ? -6.799 6.015 16.692 1.00 92.31 171 TRP A CA 1
ATOM 1325 C C . TRP A 1 171 ? -5.329 6.376 16.468 1.00 92.31 171 TRP A C 1
ATOM 1327 O O . TRP A 1 171 ? -4.873 6.367 15.327 1.00 92.31 171 TRP A O 1
ATOM 1337 N N . ILE A 1 172 ? -4.586 6.666 17.539 1.00 93.06 172 ILE A N 1
ATOM 1338 C CA . ILE A 1 172 ? -3.155 6.992 17.462 1.00 93.06 172 ILE A CA 1
ATOM 1339 C C . ILE A 1 172 ? -2.372 5.823 16.862 1.00 93.06 172 ILE A C 1
ATOM 1341 O O . ILE A 1 172 ? -1.552 6.035 15.973 1.00 93.06 172 ILE A O 1
ATOM 1345 N N . GLU A 1 173 ? -2.641 4.599 17.314 1.00 91.94 173 GLU A N 1
ATOM 1346 C CA . GLU A 1 173 ? -1.971 3.394 16.825 1.00 91.94 173 GLU A CA 1
ATOM 1347 C C . GLU A 1 173 ? -2.244 3.160 15.333 1.00 91.94 173 GLU A C 1
ATOM 1349 O O . GLU A 1 173 ? -1.293 3.038 14.563 1.00 91.94 173 GLU A O 1
ATOM 1354 N N . ARG A 1 174 ? -3.505 3.236 14.887 1.00 90.38 174 ARG A N 1
ATOM 1355 C CA . ARG A 1 174 ? -3.860 3.098 13.463 1.00 90.38 174 ARG A CA 1
ATOM 1356 C C . ARG A 1 174 ? -3.248 4.173 12.572 1.00 90.38 174 ARG A C 1
ATOM 1358 O O . ARG A 1 174 ? -2.726 3.858 11.504 1.00 90.38 174 ARG A O 1
ATOM 1365 N N . ILE A 1 175 ? -3.283 5.439 13.000 1.00 91.06 175 ILE A N 1
ATOM 1366 C CA . ILE A 1 175 ? -2.662 6.546 12.255 1.00 91.06 175 ILE A CA 1
ATOM 1367 C C . ILE A 1 175 ? -1.148 6.353 12.194 1.00 91.06 175 ILE A C 1
ATOM 1369 O O . ILE A 1 175 ? -0.560 6.515 11.125 1.00 91.06 175 ILE A O 1
ATOM 1373 N N . GLY A 1 176 ? -0.517 5.992 13.313 1.00 91.69 176 GLY A N 1
ATOM 1374 C CA . GLY A 1 176 ? 0.918 5.734 13.387 1.00 91.69 176 GLY A CA 1
ATOM 1375 C C . GLY A 1 176 ? 1.337 4.592 12.466 1.00 91.69 176 GLY A C 1
ATOM 1376 O O . GLY A 1 176 ? 2.241 4.766 11.649 1.00 91.69 176 GLY A O 1
ATOM 1377 N N . PHE A 1 177 ? 0.625 3.465 12.527 1.00 91.50 177 PHE A N 1
ATOM 1378 C CA . PHE A 1 177 ? 0.840 2.314 11.654 1.00 91.50 177 PHE A CA 1
ATOM 1379 C C . PHE A 1 177 ? 0.686 2.691 10.178 1.00 91.50 177 PHE A C 1
ATOM 1381 O O . PHE A 1 177 ? 1.596 2.460 9.380 1.00 91.50 177 PHE A O 1
ATOM 1388 N N . ALA A 1 178 ? -0.433 3.321 9.810 1.00 89.75 178 ALA A N 1
ATOM 1389 C CA . ALA A 1 178 ? -0.699 3.710 8.432 1.00 89.75 178 ALA A CA 1
ATOM 1390 C C . ALA A 1 178 ? 0.328 4.718 7.909 1.00 89.75 178 ALA A C 1
ATOM 1392 O O . ALA A 1 178 ? 0.775 4.590 6.771 1.00 89.75 178 ALA A O 1
ATOM 1393 N N . SER A 1 179 ? 0.742 5.684 8.729 1.00 90.19 179 SER A N 1
ATOM 1394 C CA . SER A 1 179 ? 1.743 6.688 8.352 1.00 90.19 179 SER A CA 1
ATOM 1395 C C . SER A 1 179 ? 3.115 6.056 8.142 1.00 90.19 179 SER A C 1
ATOM 1397 O O . SER A 1 179 ? 3.754 6.305 7.121 1.00 90.19 179 SER A O 1
ATOM 1399 N N . TYR A 1 180 ? 3.544 5.199 9.074 1.00 92.56 180 TYR A N 1
ATOM 1400 C CA . TYR A 1 180 ? 4.811 4.479 8.979 1.00 92.56 180 TYR A CA 1
ATOM 1401 C C . TYR A 1 180 ? 4.873 3.623 7.712 1.00 92.56 180 TYR A C 1
ATOM 1403 O O . TYR A 1 180 ? 5.809 3.759 6.924 1.00 92.56 180 TYR A O 1
ATOM 1411 N N . TRP A 1 181 ? 3.850 2.796 7.472 1.00 88.69 181 TRP A N 1
ATOM 1412 C CA . TRP A 1 181 ? 3.797 1.946 6.285 1.00 88.69 181 TRP A CA 1
ATOM 1413 C C . TRP A 1 181 ? 3.701 2.754 4.999 1.00 88.69 181 TRP A C 1
ATOM 1415 O O . TRP A 1 181 ? 4.432 2.472 4.055 1.00 88.69 181 TRP A O 1
ATOM 1425 N N . SER A 1 182 ? 2.863 3.790 4.961 1.00 88.12 182 SER A N 1
ATOM 1426 C CA . SER A 1 182 ? 2.754 4.659 3.786 1.00 88.12 182 SER A CA 1
ATOM 1427 C C . SER A 1 182 ? 4.096 5.298 3.443 1.00 88.12 182 SER A C 1
ATOM 1429 O O . SER A 1 182 ? 4.491 5.290 2.279 1.00 88.12 182 SER A O 1
ATOM 1431 N N . TYR A 1 183 ? 4.827 5.806 4.439 1.00 91.56 183 TYR A N 1
ATOM 1432 C CA . TYR A 1 183 ? 6.159 6.366 4.233 1.00 91.56 183 TYR A CA 1
ATOM 1433 C C . TYR A 1 183 ? 7.146 5.302 3.749 1.00 91.56 183 TYR A C 1
ATOM 1435 O O . TYR A 1 183 ? 7.796 5.492 2.725 1.00 91.56 183 TYR A O 1
ATOM 1443 N N . HIS A 1 184 ? 7.231 4.167 4.445 1.00 89.94 184 HIS A N 1
ATOM 1444 C CA . HIS A 1 184 ? 8.185 3.111 4.119 1.00 89.94 184 HIS A CA 1
ATOM 1445 C C . HIS A 1 184 ? 7.970 2.555 2.705 1.00 89.94 184 HIS A C 1
ATOM 1447 O O . HIS A 1 184 ? 8.931 2.383 1.960 1.00 89.94 184 HIS A O 1
ATOM 1453 N N . LEU A 1 185 ? 6.710 2.349 2.311 1.00 87.56 185 LEU A N 1
ATOM 1454 C CA . LEU A 1 185 ? 6.345 1.824 0.997 1.00 87.56 185 LEU A CA 1
ATOM 1455 C C . LEU A 1 185 ? 6.534 2.848 -0.124 1.00 87.56 185 LEU A C 1
ATOM 1457 O O . LEU A 1 185 ? 6.899 2.466 -1.227 1.00 87.56 185 LEU A O 1
ATOM 1461 N N . SER A 1 186 ? 6.283 4.136 0.125 1.00 89.81 186 SER A N 1
ATOM 1462 C CA . SER A 1 186 ? 6.349 5.162 -0.928 1.00 89.81 186 SER A CA 1
ATOM 1463 C C . SER A 1 186 ? 7.736 5.780 -1.106 1.00 89.81 186 SER A C 1
ATOM 1465 O O . SER A 1 186 ? 8.103 6.152 -2.220 1.00 89.81 186 SER A O 1
ATOM 1467 N N . ALA A 1 187 ? 8.532 5.896 -0.039 1.00 91.69 187 ALA A N 1
ATOM 1468 C CA . ALA A 1 187 ? 9.762 6.687 -0.051 1.00 91.69 187 ALA A CA 1
ATOM 1469 C C . ALA A 1 187 ? 10.824 6.158 -1.023 1.00 91.69 187 ALA A C 1
ATOM 1471 O O . ALA A 1 187 ? 11.592 6.940 -1.586 1.00 91.69 187 ALA A O 1
ATOM 1472 N N . GLU A 1 188 ? 10.919 4.843 -1.218 1.00 89.56 188 GLU A N 1
ATOM 1473 C CA . GLU A 1 188 ? 11.840 4.276 -2.207 1.00 89.56 188 GLU A CA 1
ATOM 1474 C C . GLU A 1 188 ? 11.403 4.610 -3.637 1.00 89.56 188 GLU A C 1
ATOM 1476 O O . GLU A 1 188 ? 12.201 5.149 -4.402 1.00 89.56 188 GLU A O 1
ATOM 1481 N N . HIS A 1 189 ? 10.130 4.380 -3.962 1.00 90.81 189 HIS A N 1
ATOM 1482 C CA . HIS A 1 189 ? 9.571 4.633 -5.292 1.00 90.81 189 HIS A CA 1
ATOM 1483 C C . HIS A 1 189 ? 9.631 6.109 -5.681 1.00 90.81 189 HIS A C 1
ATOM 1485 O O . HIS A 1 189 ? 10.025 6.443 -6.792 1.00 90.81 189 HIS A O 1
ATOM 1491 N N . VAL A 1 190 ? 9.345 7.018 -4.745 1.00 92.38 190 VAL A N 1
ATOM 1492 C CA . VAL A 1 190 ? 9.458 8.463 -4.997 1.00 92.38 190 VAL A CA 1
ATOM 1493 C C . VAL A 1 190 ? 10.910 8.884 -5.240 1.00 92.38 190 VAL A C 1
ATOM 1495 O O . VAL A 1 190 ? 11.164 9.766 -6.060 1.00 92.38 190 VAL A O 1
ATOM 1498 N N . ARG A 1 191 ? 11.879 8.281 -4.538 1.00 91.69 191 ARG A N 1
ATOM 1499 C CA . ARG A 1 191 ? 13.304 8.574 -4.761 1.00 91.69 191 ARG A CA 1
ATOM 1500 C C . ARG A 1 191 ? 13.765 8.086 -6.130 1.00 91.69 191 ARG A C 1
ATOM 1502 O O . ARG A 1 191 ? 14.402 8.866 -6.832 1.00 91.69 191 ARG A O 1
ATOM 1509 N N . LYS A 1 192 ? 13.401 6.856 -6.502 1.00 89.19 192 LYS A N 1
ATOM 1510 C CA . LYS A 1 192 ? 13.714 6.271 -7.813 1.00 89.19 192 LYS A CA 1
ATOM 1511 C C . LYS A 1 192 ? 13.094 7.065 -8.952 1.00 89.19 192 LYS A C 1
ATOM 1513 O O . LYS A 1 192 ? 13.818 7.498 -9.837 1.00 89.19 192 LYS A O 1
ATOM 1518 N N . TRP A 1 193 ? 11.807 7.390 -8.854 1.00 91.06 193 TRP A N 1
ATOM 1519 C CA . TRP A 1 193 ? 11.132 8.251 -9.822 1.00 91.06 193 TRP A CA 1
ATOM 1520 C C . TRP A 1 193 ? 11.878 9.577 -10.053 1.00 91.06 193 TRP A C 1
ATOM 1522 O O . TRP A 1 193 ? 12.157 9.941 -11.192 1.00 91.06 193 TRP A O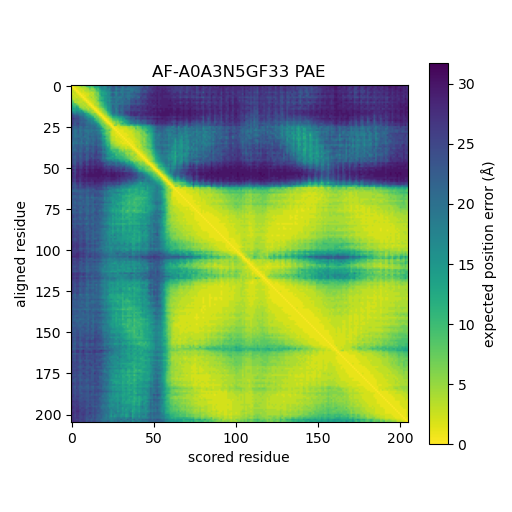 1
ATOM 1532 N N . ARG A 1 194 ? 12.268 10.279 -8.981 1.00 93.00 194 ARG A N 1
ATOM 1533 C CA . ARG A 1 194 ? 13.025 11.541 -9.092 1.00 93.00 194 ARG A CA 1
ATOM 1534 C C . ARG A 1 194 ? 14.418 11.355 -9.689 1.00 93.00 194 ARG A C 1
ATOM 1536 O O . ARG A 1 194 ? 14.955 12.278 -10.294 1.00 93.00 194 ARG A O 1
ATOM 1543 N N . GLU A 1 195 ? 15.056 10.216 -9.452 1.00 91.25 195 GLU A N 1
ATOM 1544 C CA . GLU A 1 195 ? 16.347 9.897 -10.059 1.00 91.25 195 GLU A CA 1
ATOM 1545 C C . GLU A 1 195 ? 16.193 9.646 -11.560 1.00 91.25 195 GLU A C 1
ATOM 1547 O O . GLU A 1 195 ? 16.903 10.269 -12.350 1.00 91.25 195 GLU A O 1
ATOM 1552 N N . ASN A 1 196 ? 15.207 8.836 -11.936 1.00 89.44 196 ASN A N 1
ATOM 1553 C CA . ASN A 1 196 ? 14.811 8.560 -13.310 1.00 89.44 196 ASN A CA 1
ATOM 1554 C C . ASN A 1 196 ? 14.489 9.854 -14.068 1.00 89.44 196 ASN A C 1
ATOM 1556 O O . ASN A 1 196 ? 15.064 10.103 -15.121 1.00 89.44 196 ASN A O 1
ATOM 1560 N N . GLU A 1 197 ? 13.676 10.741 -13.496 1.00 90.56 197 GLU A N 1
ATOM 1561 C CA . GLU A 1 197 ? 13.350 12.046 -14.084 1.00 90.56 197 GLU A CA 1
ATOM 1562 C C . GLU A 1 197 ? 14.609 12.894 -14.354 1.00 90.56 197 GLU A C 1
ATOM 1564 O O . GLU A 1 197 ? 14.797 13.428 -15.447 1.00 90.56 197 GLU A O 1
ATOM 1569 N N . ARG A 1 198 ? 15.545 12.961 -13.398 1.00 91.38 198 ARG A N 1
ATOM 1570 C CA . ARG A 1 198 ? 16.814 13.690 -13.590 1.00 91.38 198 ARG A CA 1
ATOM 1571 C C . ARG A 1 198 ? 17.702 13.053 -14.653 1.00 91.38 198 ARG A C 1
ATOM 1573 O O . ARG A 1 198 ? 18.399 13.770 -15.366 1.00 91.38 198 ARG A O 1
ATOM 1580 N N . VAL A 1 199 ? 17.752 11.723 -14.716 1.00 89.69 199 VAL A N 1
ATOM 1581 C CA . VAL A 1 199 ? 18.539 11.006 -15.728 1.00 89.69 199 VAL A CA 1
ATOM 1582 C C . VAL A 1 199 ? 17.936 11.240 -17.110 1.00 89.69 199 VAL A C 1
ATOM 1584 O O . VAL A 1 199 ? 18.685 11.592 -18.016 1.00 89.69 199 VAL A O 1
ATOM 1587 N N . ALA A 1 200 ? 16.615 11.124 -17.253 1.00 88.19 200 ALA A N 1
ATOM 1588 C CA . ALA A 1 200 ? 15.900 11.377 -18.502 1.00 88.19 200 ALA A CA 1
ATOM 1589 C C . ALA A 1 200 ? 16.191 12.789 -19.028 1.00 88.19 200 ALA A C 1
ATOM 1591 O O . ALA A 1 200 ? 16.678 12.935 -20.148 1.00 88.19 200 ALA A O 1
ATOM 1592 N N . HIS A 1 201 ? 16.074 13.806 -18.166 1.00 89.69 201 HIS A N 1
ATOM 1593 C CA . HIS A 1 201 ? 16.417 15.183 -18.523 1.00 89.69 201 HIS A CA 1
ATOM 1594 C C . HIS A 1 201 ? 17.875 15.363 -18.970 1.00 89.69 201 HIS A C 1
A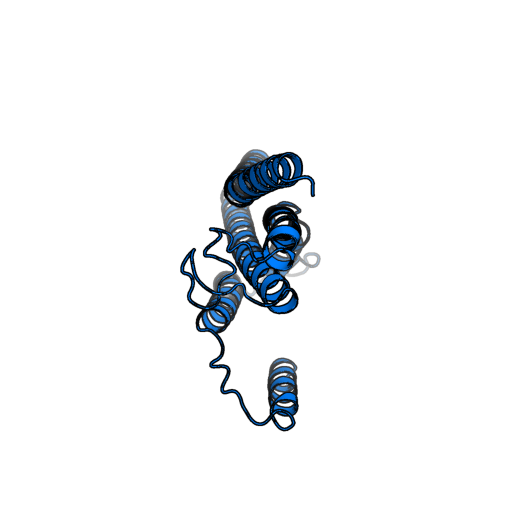TOM 1596 O O . HIS A 1 201 ? 18.140 16.129 -19.892 1.00 89.69 201 HIS A O 1
ATOM 1602 N N . ARG A 1 202 ? 18.837 14.662 -18.351 1.00 90.12 202 ARG A N 1
ATOM 1603 C CA . ARG A 1 202 ? 20.250 14.712 -18.781 1.00 90.12 202 ARG A CA 1
ATOM 1604 C C . ARG A 1 202 ? 20.488 14.045 -20.133 1.00 90.12 202 ARG A C 1
ATOM 1606 O O . ARG A 1 202 ? 21.421 14.431 -20.828 1.00 90.12 202 ARG A O 1
ATOM 1613 N N . LEU A 1 203 ? 19.688 13.040 -20.473 1.00 87.81 203 LEU A N 1
ATOM 1614 C CA . LEU A 1 203 ? 19.769 12.320 -21.744 1.00 87.81 203 LEU A CA 1
ATOM 1615 C C . LEU A 1 203 ? 18.966 13.002 -22.864 1.00 87.81 203 LEU A C 1
ATOM 1617 O O . LEU A 1 203 ? 19.122 12.628 -24.023 1.00 87.81 203 LEU A O 1
ATOM 1621 N N . GLY A 1 204 ? 18.170 14.026 -22.537 1.00 87.56 204 GLY A N 1
ATOM 1622 C CA . GLY A 1 204 ? 17.376 14.791 -23.499 1.00 87.56 204 GLY A CA 1
ATOM 1623 C C . GLY A 1 204 ? 16.025 14.159 -23.843 1.00 87.56 204 GLY A C 1
ATOM 1624 O O . GLY A 1 204 ? 15.508 14.427 -24.927 1.00 87.56 204 GLY A O 1
ATOM 1625 N N . TYR A 1 205 ? 15.485 13.329 -22.944 1.00 81.88 205 TYR A N 1
ATOM 1626 C CA . TYR A 1 205 ? 14.133 12.765 -23.028 1.00 81.88 205 TYR A CA 1
ATOM 1627 C C . TYR A 1 205 ? 13.114 13.592 -22.237 1.00 81.88 205 TYR A C 1
ATOM 1629 O O . TYR A 1 205 ? 13.516 14.245 -21.242 1.00 81.88 205 TYR A O 1
#

pLDDT: mean 76.68, std 19.64, range [31.7, 95.0]

Foldseek 3Di:
DVVVVVVVVVVVVPVPDPDDPPPPPVLVVVLVVLVVVLLVVLVVVQPVPDDPDDDDDPDDDRLSVVLVVQLVPDPLLQLLLVLLLVLLVLLLVLCVVCVVVVHQAQQLVQAPVSGSRHDGHDPVVSNVSSNVVSVVSSSVLSSLSSVLSVVLVVVCVVCVPCNVVSVVVSVVVSVVVSVVSSCVSNVVSNVSSVVSVVVCVVVPD

Mean predicted aligned error: 12.65 Å

Radius of gyration: 22.91 Å; Cα contacts (8 Å, |Δi|>4): 139; chains: 1; bounding box: 57×40×58 Å

Solvent-accessible surface area (backbone atoms only — not comparable to full-atom values): 11525 Å² total; per-residue (Å²): 123,69,72,68,53,57,60,53,58,63,56,68,69,61,78,84,60,89,88,68,91,72,69,78,49,68,66,58,56,49,49,53,50,53,54,51,49,65,58,46,56,59,54,62,70,61,65,83,68,80,73,93,81,78,81,92,73,80,86,73,76,52,70,67,57,54,37,51,50,51,36,75,69,36,63,53,27,48,48,32,16,53,46,30,35,54,28,48,46,51,25,55,58,53,47,47,60,41,50,77,72,71,45,68,60,67,59,24,88,48,18,74,83,50,42,37,84,43,62,69,50,54,73,69,55,47,55,50,50,46,51,53,54,22,49,55,43,26,49,53,29,43,52,50,42,43,50,46,45,50,52,43,52,54,50,34,70,75,39,66,90,48,41,68,60,49,54,50,52,51,49,51,50,46,51,51,51,31,50,53,49,29,46,66,59,21,55,59,28,52,51,50,30,55,48,47,53,54,48,36,54,74,73,73,96

Nearest PDB structures (foldseek):
  7nyw-assembly1_B  TM=2.203E-01  e=2.338E+00  Photorhabdus thracensis
  8otz-assembly1_DW  TM=1.836E-01  e=8.074E+00  Bos taurus
  8ap6-assembly1_A  TM=1.634E-01  e=8.915E+00  Trypanosoma brucei brucei

Secondary structure (DSSP, 8-state):
--HHHHHHHHHHTSSS--S------HHHHHHHHHHHHHHHHHHHHHGGG--S-------PPPHHHHHHHHHHT-HHHHHHHHHHHHHHHHHHHHHHHHHHTT---S-GGGBSSS-TTSPBPPHHHHHHHHHHHHHHHHHHHHHHHHHHHHHHHHHHHH-GGGHHHHHHHHHHHHHHHHHHHHHHHHHHHHHHHHHHHHHHHHHT-

Sequence (205 aa):
MAVLRFAKTCQALDEVGRKKCVVPDLRVKLACLVIATLFAVPCALAQDGSNPGSADLPDQPSLVWDVTKKTLLDPTTYAPAVLSYGTTRIDWDSSQVFFQHGFVEQNRRFTVSGFSYDVPISHAAGNRQILLDSLGILQMSVVNNVTTNVLENILVKRYPHRRKLLRTLGWIERIGFASYWSYHLSAEHVRKWRENERVAHRLGY